Protein AF-A0A818FU53-F1 (afdb_monomer)

Foldseek 3Di:
DPPVVLLVLLLVLLVVLLVQLCLLADCVPPVVSVVVLLVVLVLLQVPQPCCVPPVDTDDSNVVSNVSSVLSNVLSCCSNPPDDDSVLVSLVVLLVVLVRVLVSCVVVVHDVVVNVVSVVSNVSSCVSCNVLLVLLLVQLVVLLVVLCLLADCVPPVVSVVVQLVVLVLLQVPQPCCVPPVDGDDSNVVSNVSSVLSNVLSCCSNPPDDDSNLVSLVVLLVSLVSVLVSCVSSVHDVVVNVVSVVSNVSSVVSNVVVVVVVVVVVVVVVVVVVVVVVVVVVVVVVVVVVVVVVVVVVVVVVVPD

Nearest PDB structures (foldseek):
  9h9e-assembly1_C  TM=9.020E-01  e=1.609E-06  Homo sapiens
  7uni-assembly2_D  TM=1.851E-01  e=2.028E+00  synthetic construct
  6grj-assembly1_C  TM=2.124E-01  e=4.989E+00  Aeromonas hydrophila
  7p3r-assembly1_C  TM=1.479E-01  e=3.641E+00  Vibrio cholerae O1 biovar El Tor str. N16961
  6grj-assembly1_E  TM=1.607E-01  e=4.167E+00  Aeromonas hydrophila

Solvent-accessible surface area (backbone atoms only — not comparable to full-atom values): 15927 Å² total; per-residue (Å²): 129,56,75,64,58,51,49,52,50,40,43,55,54,14,51,50,29,32,54,55,10,43,45,46,62,42,54,87,87,45,53,67,62,24,50,52,52,50,54,48,34,56,58,43,45,77,52,44,88,57,29,89,80,69,74,56,72,71,56,38,70,58,48,39,34,51,52,11,51,51,31,29,54,26,13,50,34,40,59,76,38,81,65,70,61,21,52,50,26,49,50,54,52,43,54,52,37,52,50,49,44,49,30,41,57,74,66,67,57,60,67,83,77,41,45,65,44,52,52,50,44,52,53,54,43,72,72,62,40,54,65,51,51,52,38,44,53,48,13,52,49,30,31,53,57,13,42,40,47,62,42,52,86,88,43,51,68,61,23,49,54,50,51,56,48,34,56,57,41,48,78,53,46,87,56,31,87,79,68,75,56,72,70,56,39,70,58,50,40,34,52,53,12,52,52,32,28,53,28,12,51,36,39,56,72,44,77,67,70,62,26,50,50,28,47,51,53,52,37,53,52,31,51,50,49,42,49,33,42,56,74,66,68,57,58,66,82,79,40,43,68,42,50,54,51,35,52,53,48,48,53,53,50,52,54,52,51,53,58,48,51,61,51,50,55,53,57,49,53,56,48,54,51,54,55,48,55,56,48,53,56,51,50,53,56,52,53,54,57,55,51,54,56,51,54,60,55,55,63,72,71,77,119

Sequence (303 aa):
MSSLALTVLTLTVGMFFILTGQFKVTSKFFPDIYEDMRHEFGRINKVFPFYKITGWRPYAKNYRMTVGIIEVICGVILILIPGRLKQLANIVLLVLMLGAVYTHYALHDKLDRMAPEIIICLLLIMSSLALTVLTLTFGMFFILTGQFKVTSKFFPDIHEDMRHEFGRINKVFPFYKITGWRPYAKNYRMTVGIIEVICGVILILIPGRLKQLANIVLLVLMLGAVYTHYALHDKLDRMAPEIIICLLLVTRLIIYQQGKSSRNEKSTKLKDEVTNEEKDNQQESVDEESEDEKNSSNEKKND

Secondary structure (DSSP, 8-state):
--HHHHHHHHHHHHHHHHHHHHHHH-SSS-HHHHHHHHHHHHHHGGG-TTHHHH-----HHHHHHHHHHHHHHHHHHHHH--SHHHHHHHHHHHHHHHHHHHHHHHTT--HHHHHHHHHHHHHHIIIIIHHHHHHHHHHHHHHHHHHHHH-SSS-HHHHHHHHHHHHHHGGG-TTHHHH-----HHHHHHHHHHHHHHHHHHHHH--SHHHHHHHHHHHHHHHHHHHHHHHTT--HHHHHHHHHHHHHHHHHHHHHHHHHHHHHHHHHHHHHHHHHHHHHHHHHHHHHHHHHHHHHHHHTT--

Radius of gyration: 29.68 Å; Cα contacts (8 Å, |Δi|>4): 264; chains: 1; bounding box: 74×50×100 Å

Mean predicted aligned error: 14.67 Å

pLDDT: mean 80.27, std 10.55, range [48.62, 95.12]

Structure (mmCIF, N/CA/C/O backbone):
data_AF-A0A818FU53-F1
#
_entry.id   AF-A0A818FU53-F1
#
loop_
_atom_site.group_PDB
_atom_site.id
_atom_site.type_symbol
_atom_site.label_atom_id
_atom_site.label_alt_id
_atom_site.label_comp_id
_atom_site.label_asym_id
_atom_site.label_entity_id
_atom_site.label_seq_id
_atom_site.pdbx_PDB_ins_code
_atom_site.Cartn_x
_atom_site.Cartn_y
_atom_site.Cartn_z
_atom_site.occupancy
_atom_site.B_iso_or_equiv
_atom_site.auth_seq_id
_atom_site.auth_comp_id
_atom_site.auth_asym_id
_atom_site.auth_atom_id
_atom_site.pdbx_PDB_model_num
ATOM 1 N N . MET A 1 1 ? 10.132 8.996 15.947 1.00 49.66 1 MET A N 1
ATOM 2 C CA . MET A 1 1 ? 9.163 8.825 17.053 1.00 49.66 1 MET A CA 1
ATOM 3 C C . MET A 1 1 ? 9.588 7.627 17.882 1.00 49.66 1 MET A C 1
ATOM 5 O O . MET A 1 1 ? 9.857 6.582 17.299 1.00 49.66 1 MET A O 1
ATOM 9 N N . SER A 1 2 ? 9.706 7.773 19.203 1.00 48.62 2 SER A N 1
ATOM 10 C CA . SER A 1 2 ? 9.983 6.639 20.092 1.00 48.62 2 SER A CA 1
ATOM 11 C C . SER A 1 2 ? 8.858 5.601 19.974 1.00 48.62 2 SER A C 1
ATOM 13 O O . SER A 1 2 ? 7.710 5.947 19.686 1.00 48.62 2 SER A O 1
ATOM 15 N N . SER A 1 3 ? 9.160 4.314 20.181 1.00 63.22 3 SER A N 1
ATOM 16 C CA . SER A 1 3 ? 8.128 3.261 20.151 1.00 63.22 3 SER A CA 1
ATOM 17 C C . SER A 1 3 ? 7.011 3.519 21.163 1.00 63.22 3 SER A C 1
ATOM 19 O O . SER A 1 3 ? 5.875 3.139 20.920 1.00 63.22 3 SER A O 1
ATOM 21 N N . LEU A 1 4 ? 7.329 4.219 22.254 1.00 69.06 4 LEU A N 1
ATOM 22 C CA . LEU A 1 4 ? 6.376 4.625 23.277 1.00 69.06 4 LEU A CA 1
ATOM 23 C C . LEU A 1 4 ? 5.381 5.668 22.746 1.00 69.06 4 LEU A C 1
ATOM 25 O O . LEU A 1 4 ? 4.181 5.484 22.911 1.00 69.06 4 LEU A O 1
ATOM 29 N N . ALA A 1 5 ? 5.843 6.689 22.016 1.00 64.06 5 ALA A N 1
ATOM 30 C CA . ALA A 1 5 ? 4.962 7.703 21.429 1.00 64.06 5 ALA A CA 1
ATOM 31 C C . ALA A 1 5 ? 3.959 7.108 20.422 1.00 64.06 5 ALA A C 1
ATOM 33 O O . ALA A 1 5 ? 2.790 7.479 20.421 1.00 64.06 5 ALA A O 1
ATOM 34 N N . LEU A 1 6 ? 4.385 6.141 19.600 1.00 67.19 6 LEU A N 1
ATOM 35 C CA . LEU A 1 6 ? 3.497 5.441 18.659 1.00 67.19 6 LEU A CA 1
ATOM 36 C C . LEU A 1 6 ? 2.477 4.538 19.368 1.00 67.19 6 LEU A C 1
ATOM 38 O O . LEU A 1 6 ? 1.336 4.422 18.914 1.00 67.19 6 LEU A O 1
ATOM 42 N N . THR A 1 7 ? 2.870 3.899 20.472 1.00 73.25 7 THR A N 1
ATOM 43 C CA . THR A 1 7 ? 1.965 3.084 21.293 1.00 73.25 7 THR A CA 1
ATOM 44 C C . THR A 1 7 ? 0.931 3.955 21.994 1.00 73.25 7 THR A C 1
ATOM 46 O O . THR A 1 7 ? -0.256 3.666 21.881 1.00 73.25 7 THR A O 1
ATOM 49 N N . VAL A 1 8 ? 1.354 5.051 22.633 1.00 76.62 8 VAL A N 1
ATOM 50 C CA . VAL A 1 8 ? 0.448 6.027 23.259 1.00 76.62 8 VAL A CA 1
ATOM 51 C C . VAL A 1 8 ? -0.511 6.597 22.219 1.00 76.62 8 VAL A C 1
ATOM 53 O O . VAL A 1 8 ? -1.715 6.577 22.433 1.00 76.62 8 VAL A O 1
ATOM 56 N N . LEU A 1 9 ? -0.009 6.993 21.046 1.00 74.94 9 LEU A N 1
ATOM 57 C CA . LEU A 1 9 ? -0.853 7.482 19.957 1.00 74.94 9 LEU A CA 1
ATOM 58 C C . LEU A 1 9 ? -1.885 6.436 19.510 1.00 74.94 9 LEU A C 1
ATOM 60 O O . LEU A 1 9 ? -3.057 6.762 19.349 1.00 74.94 9 LEU A O 1
ATOM 64 N N . THR A 1 10 ? -1.467 5.178 19.333 1.00 80.12 10 THR A N 1
ATOM 65 C CA . THR A 1 10 ? -2.382 4.082 18.973 1.00 80.12 10 THR A CA 1
ATOM 66 C C . THR A 1 10 ? -3.470 3.910 20.034 1.00 80.12 10 THR A C 1
ATOM 68 O O . THR A 1 10 ? -4.637 3.765 19.683 1.00 80.12 10 THR A O 1
ATOM 71 N N . LEU A 1 11 ? -3.090 3.907 21.314 1.00 83.25 11 LEU A N 1
ATOM 72 C CA . LEU A 1 11 ? -4.015 3.732 22.430 1.00 83.25 11 LEU A CA 1
ATOM 73 C C . LEU A 1 11 ? -5.042 4.861 22.470 1.00 83.25 11 LEU A C 1
ATOM 75 O O . LEU A 1 11 ? -6.239 4.589 22.505 1.00 83.25 11 LEU A O 1
ATOM 79 N N . THR A 1 12 ? -4.590 6.112 22.384 1.00 83.31 12 THR A N 1
ATOM 80 C CA . THR A 1 12 ? -5.468 7.286 22.391 1.00 83.31 12 THR A CA 1
ATOM 81 C C . THR A 1 12 ? -6.450 7.257 21.222 1.00 83.31 12 THR A C 1
ATOM 83 O O . THR A 1 12 ? -7.651 7.437 21.416 1.00 83.31 12 THR A O 1
ATOM 86 N N . VAL A 1 13 ? -5.964 6.967 20.012 1.00 84.44 13 VAL A N 1
ATOM 87 C CA . VAL A 1 13 ? -6.802 6.885 18.806 1.00 84.44 13 VAL A CA 1
ATOM 88 C C . VAL A 1 13 ? -7.786 5.714 18.888 1.00 84.44 13 VAL A C 1
ATOM 90 O O . VAL A 1 13 ? -8.964 5.877 18.580 1.00 84.44 13 VAL A O 1
ATOM 93 N N . GLY A 1 14 ? -7.343 4.539 19.341 1.00 85.62 14 GLY A N 1
ATOM 94 C CA . GLY A 1 14 ? -8.209 3.371 19.503 1.00 85.62 14 GLY A CA 1
ATOM 95 C C . GLY A 1 14 ? -9.322 3.611 20.522 1.00 85.62 14 GLY A C 1
ATOM 96 O O . GLY A 1 14 ? -10.481 3.309 20.244 1.00 85.62 14 GLY A O 1
ATOM 97 N N . MET A 1 15 ? -8.994 4.226 21.664 1.00 88.56 15 MET A N 1
ATOM 98 C CA . MET A 1 15 ? -9.974 4.568 22.699 1.00 88.56 15 MET A CA 1
ATOM 99 C C . MET A 1 15 ? -10.986 5.596 22.195 1.00 88.56 15 MET A C 1
ATOM 101 O O . MET A 1 15 ? -12.182 5.445 22.436 1.00 88.56 15 MET A O 1
ATOM 105 N N . PHE A 1 16 ? -10.535 6.594 21.433 1.00 89.31 16 PHE A N 1
ATOM 106 C CA . PHE A 1 16 ? -11.419 7.571 20.801 1.00 89.31 16 PHE A CA 1
ATOM 107 C C . PHE A 1 16 ? -12.462 6.907 19.882 1.00 89.31 16 PHE A C 1
ATOM 109 O O . PHE A 1 16 ? -13.647 7.238 19.950 1.00 89.31 16 PHE A O 1
ATOM 116 N N . PHE A 1 17 ? -12.058 5.931 19.061 1.00 91.44 17 PHE A N 1
ATOM 117 C CA . PHE A 1 17 ? -12.981 5.209 18.174 1.00 91.44 17 PHE A CA 1
ATOM 118 C C . PHE A 1 17 ? -13.948 4.287 18.910 1.00 91.44 17 PHE A C 1
ATOM 120 O O . PHE A 1 17 ? -15.108 4.174 18.519 1.00 91.44 17 PHE A O 1
ATOM 127 N N . ILE A 1 18 ? -13.507 3.670 20.007 1.00 91.44 18 ILE A N 1
ATOM 128 C CA . ILE A 1 18 ? -14.405 2.897 20.868 1.00 91.44 18 ILE A CA 1
ATOM 129 C C . ILE A 1 18 ? -15.484 3.818 21.445 1.00 91.44 18 ILE A C 1
ATOM 131 O O . ILE A 1 18 ? -16.666 3.494 21.357 1.00 91.44 18 ILE A O 1
ATOM 135 N N . LEU A 1 19 ? -15.104 4.982 21.979 1.00 89.12 19 LEU A N 1
ATOM 136 C CA . LEU A 1 19 ? -16.047 5.930 22.580 1.00 89.12 19 LEU A CA 1
ATOM 137 C C . LEU A 1 19 ? -17.032 6.503 21.553 1.00 89.12 19 LEU A C 1
ATOM 139 O O . LEU A 1 19 ? -18.245 6.418 21.746 1.00 89.12 19 LEU A O 1
ATOM 143 N N . THR A 1 20 ? -16.535 7.029 20.433 1.00 87.31 20 THR A N 1
ATOM 144 C CA . THR A 1 20 ? -17.395 7.612 19.387 1.00 87.31 20 THR A CA 1
ATOM 145 C C . THR A 1 20 ? -18.292 6.569 18.722 1.00 87.31 20 THR A C 1
ATOM 147 O O . THR A 1 20 ? -19.472 6.835 18.476 1.00 87.31 20 THR A O 1
ATOM 150 N N . GLY A 1 21 ? -17.791 5.347 18.524 1.00 87.88 21 GLY A N 1
ATOM 151 C CA . GLY A 1 21 ? -18.590 4.237 18.023 1.00 87.88 21 GLY A CA 1
ATOM 152 C C . GLY A 1 21 ? -19.713 3.834 18.987 1.00 87.88 21 GLY A C 1
ATOM 153 O O . GLY A 1 21 ? -20.845 3.610 18.551 1.00 87.88 21 GLY A O 1
ATOM 154 N N . GLN A 1 22 ? -19.461 3.833 20.303 1.00 87.69 22 GLN A N 1
ATOM 155 C CA . GLN A 1 22 ? -20.511 3.605 21.305 1.00 87.69 22 GLN A CA 1
ATOM 156 C C . GLN A 1 22 ? -21.604 4.679 21.248 1.00 87.69 22 GLN A C 1
ATOM 158 O O . GLN A 1 22 ? -22.787 4.330 21.286 1.00 87.69 22 GLN A O 1
ATOM 163 N N . PHE A 1 23 ? -21.240 5.956 21.067 1.00 87.69 23 PHE A N 1
ATOM 164 C CA . PHE A 1 23 ? -22.211 7.053 20.930 1.00 87.69 23 PHE A CA 1
ATOM 165 C C . PHE A 1 23 ? -23.112 6.903 19.696 1.00 87.69 23 PHE A C 1
ATOM 167 O O . PHE A 1 23 ? -24.262 7.338 19.706 1.00 87.69 23 PHE A O 1
ATOM 174 N N . LYS A 1 24 ? -22.640 6.238 18.635 1.00 86.19 24 LYS A N 1
ATOM 175 C CA . LYS A 1 24 ? -23.436 5.974 17.423 1.00 86.19 24 LYS A CA 1
ATOM 176 C C . LYS A 1 24 ? -24.401 4.795 17.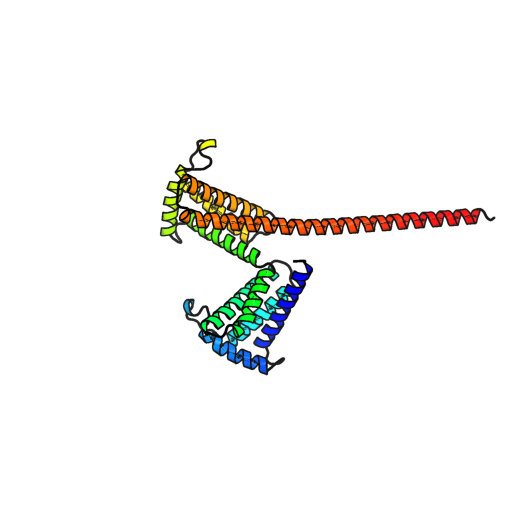574 1.00 86.19 24 LYS A C 1
ATOM 178 O O . LYS A 1 24 ? -25.449 4.772 16.918 1.00 86.19 24 LYS A O 1
ATOM 183 N N . VAL A 1 25 ? -24.070 3.820 18.421 1.00 88.38 25 VAL A N 1
ATOM 184 C CA . VAL A 1 25 ? -24.849 2.581 18.595 1.00 88.38 25 VAL A CA 1
ATOM 185 C C . VAL A 1 25 ? -25.870 2.705 19.728 1.00 88.38 25 VAL A C 1
ATOM 187 O O . VAL A 1 25 ? -27.028 2.320 19.550 1.00 88.38 25 VAL A O 1
ATOM 190 N N . THR A 1 26 ? -25.479 3.285 20.863 1.00 83.88 26 THR A N 1
ATOM 191 C CA . THR A 1 26 ? -26.221 3.180 22.126 1.00 83.88 26 THR A CA 1
ATOM 192 C C . THR A 1 26 ? -26.579 4.552 22.697 1.00 83.88 26 THR A C 1
ATOM 194 O O . THR A 1 26 ? -25.711 5.392 22.893 1.00 83.88 26 THR A O 1
ATOM 197 N N . SER A 1 27 ? -27.852 4.757 23.055 1.00 82.00 27 SER A N 1
ATOM 198 C CA . SER A 1 27 ? -28.334 5.982 23.722 1.00 82.00 27 SER A CA 1
ATOM 199 C C . SER A 1 27 ? -28.177 5.971 25.247 1.00 82.00 27 SER A C 1
ATOM 201 O O . SER A 1 27 ? -28.442 6.976 25.894 1.00 82.00 27 SER A O 1
ATOM 203 N N . LYS A 1 28 ? -27.778 4.834 25.839 1.00 77.62 28 LYS A N 1
ATOM 204 C CA . LYS A 1 28 ? -27.744 4.633 27.300 1.00 77.62 28 LYS A CA 1
ATOM 205 C C . LYS A 1 28 ? -26.696 5.472 28.029 1.00 77.62 28 LYS A C 1
ATOM 207 O O . LYS A 1 28 ? -26.900 5.770 29.196 1.00 77.62 28 LYS A O 1
ATOM 212 N N . PHE A 1 29 ? -25.578 5.792 27.379 1.00 72.19 29 PHE A N 1
ATOM 213 C CA . PHE A 1 29 ? -24.476 6.501 28.033 1.00 72.19 29 PHE A CA 1
ATOM 214 C C . PHE A 1 29 ? -24.663 8.021 27.982 1.00 72.19 29 PHE A C 1
ATOM 216 O O . PHE A 1 29 ? -24.492 8.677 29.000 1.00 72.19 29 PHE A O 1
ATOM 223 N N . PHE A 1 30 ? -25.053 8.563 26.820 1.00 76.56 30 PHE A N 1
ATOM 224 C CA . PHE A 1 30 ? -25.261 10.001 26.610 1.00 76.56 30 PHE A CA 1
ATOM 225 C C . PHE A 1 30 ? -26.411 10.229 25.613 1.00 76.56 30 PHE A C 1
ATOM 227 O O . PHE A 1 30 ? -26.183 10.184 24.399 1.00 76.56 30 PHE A O 1
ATOM 234 N N . PRO A 1 31 ? -27.654 10.417 26.091 1.00 82.00 31 PRO A N 1
ATOM 235 C CA . PRO A 1 31 ? -28.823 10.534 25.221 1.00 82.00 31 PRO A CA 1
ATOM 236 C C . PRO A 1 31 ? -28.773 11.784 24.333 1.00 82.00 31 PRO A C 1
ATOM 238 O O . PRO A 1 31 ? -29.114 11.684 23.156 1.00 82.00 31 PRO A O 1
ATOM 241 N N . ASP A 1 32 ? -28.262 12.904 24.850 1.00 84.44 32 ASP A N 1
ATOM 242 C CA . ASP A 1 32 ? -28.157 14.167 24.106 1.00 84.44 32 ASP A CA 1
ATOM 243 C C . ASP A 1 32 ? -27.205 14.032 22.905 1.00 84.44 32 ASP A C 1
ATOM 245 O O . ASP A 1 32 ? -27.574 14.296 21.763 1.00 84.44 32 ASP A O 1
ATOM 249 N N . ILE A 1 33 ? -26.012 13.469 23.134 1.00 81.75 33 ILE A N 1
ATOM 250 C CA . ILE A 1 33 ? -25.018 13.209 22.076 1.00 81.75 33 ILE A CA 1
ATOM 251 C C . ILE A 1 33 ? -25.572 12.223 21.035 1.00 81.75 33 ILE A C 1
ATOM 253 O O . ILE A 1 33 ? -25.307 12.331 19.837 1.00 81.75 33 ILE A O 1
ATOM 257 N N . TYR A 1 34 ? -26.359 11.240 21.474 1.00 85.00 34 TYR A N 1
ATOM 258 C CA . TYR A 1 34 ? -26.979 10.271 20.577 1.00 85.00 34 TYR A CA 1
ATOM 259 C C . TYR A 1 34 ? -28.040 10.906 19.665 1.00 85.00 34 TYR A C 1
ATOM 261 O O . TYR A 1 34 ? -28.168 10.491 18.504 1.00 85.00 34 TYR A O 1
ATOM 269 N N . GLU A 1 35 ? -28.809 11.871 20.176 1.00 86.00 35 GLU A N 1
ATOM 270 C CA . GLU A 1 35 ? -29.779 12.647 19.398 1.00 86.00 35 GLU A CA 1
ATOM 271 C C . GLU A 1 35 ? -29.080 13.524 18.356 1.00 86.00 35 GLU A C 1
ATOM 273 O O . GLU A 1 35 ? -29.444 13.461 17.176 1.00 86.00 35 GLU A O 1
ATOM 278 N N . ASP A 1 36 ? -28.018 14.230 18.750 1.00 84.69 36 ASP A N 1
ATOM 279 C CA . ASP A 1 36 ? -27.201 15.040 17.840 1.00 84.69 36 ASP A CA 1
ATOM 280 C C . ASP A 1 36 ? -26.636 14.187 16.694 1.00 84.69 36 ASP A C 1
ATOM 282 O O . ASP A 1 36 ? -26.819 14.498 15.512 1.00 84.69 36 ASP A O 1
ATOM 286 N N . MET A 1 37 ? -26.067 13.023 17.023 1.00 83.75 37 MET A N 1
ATOM 287 C CA . MET A 1 37 ? -25.564 12.057 16.038 1.00 83.75 37 MET A CA 1
ATOM 288 C C . MET A 1 37 ? -26.676 11.525 15.122 1.00 83.75 37 MET A C 1
ATOM 290 O O . MET A 1 37 ? -26.449 11.244 13.944 1.00 83.75 37 MET A O 1
ATOM 294 N N . ARG A 1 38 ? -27.905 11.357 15.629 1.00 85.88 38 ARG A N 1
ATOM 295 C CA . ARG A 1 38 ? -29.052 10.928 14.809 1.00 85.88 38 ARG A CA 1
ATOM 296 C C . ARG A 1 38 ? -29.402 12.003 13.777 1.00 85.88 38 ARG A C 1
ATOM 298 O O . ARG A 1 38 ? -29.611 11.668 12.607 1.00 85.88 38 ARG A O 1
ATOM 305 N N . HIS A 1 39 ? -29.441 13.266 14.195 1.00 86.50 39 HIS A N 1
ATOM 306 C CA . HIS A 1 39 ? -29.679 14.405 13.307 1.00 86.50 39 HIS A CA 1
ATOM 307 C C . HIS A 1 39 ? -28.583 14.539 12.250 1.00 86.50 39 HIS A C 1
ATOM 309 O O . HIS A 1 39 ? -28.871 14.697 11.059 1.00 86.50 39 HIS A O 1
ATOM 315 N N . GLU A 1 40 ? -27.330 14.410 12.669 1.00 84.88 40 GLU A N 1
ATOM 316 C CA . GLU A 1 40 ? -26.172 14.515 11.796 1.00 84.88 40 GLU A CA 1
ATOM 317 C C . GLU A 1 40 ? -26.167 13.434 10.710 1.00 84.88 40 GLU A C 1
ATOM 319 O O . GLU A 1 40 ? -26.093 13.754 9.521 1.00 84.88 40 GLU A O 1
ATOM 324 N N . PHE A 1 41 ? -26.371 12.165 11.075 1.00 86.62 41 PHE A N 1
ATOM 325 C CA . PHE A 1 41 ? -26.447 11.072 10.101 1.00 86.62 41 PHE A CA 1
ATOM 326 C C . PHE A 1 41 ? -27.665 11.178 9.172 1.00 86.62 41 PHE A C 1
ATOM 328 O O . PHE A 1 41 ? -27.599 10.741 8.019 1.00 86.62 41 PHE A O 1
ATOM 335 N N . GLY A 1 42 ? -28.759 11.803 9.622 1.00 85.56 42 GLY A N 1
ATOM 336 C CA . GLY A 1 42 ? -29.886 12.165 8.757 1.00 85.56 42 GLY A CA 1
ATOM 337 C C . GLY A 1 42 ? -29.496 13.168 7.663 1.00 85.56 42 GLY A C 1
ATOM 338 O O . GLY A 1 42 ? -29.962 13.070 6.525 1.00 85.56 42 GLY A O 1
ATOM 339 N N . ARG A 1 43 ? -28.594 14.100 7.987 1.00 86.69 43 ARG A N 1
ATOM 340 C CA . ARG A 1 43 ? -28.042 15.100 7.063 1.00 86.69 43 ARG A CA 1
ATOM 341 C C . ARG A 1 43 ? -27.017 14.472 6.110 1.00 86.69 43 ARG A C 1
ATOM 343 O O . ARG A 1 43 ? -27.149 14.621 4.897 1.00 86.69 43 ARG A O 1
ATOM 350 N N . ILE A 1 44 ? -26.067 13.705 6.651 1.00 84.62 44 ILE A N 1
ATOM 351 C CA . ILE A 1 44 ? -24.967 13.052 5.920 1.00 84.62 44 ILE A CA 1
ATOM 352 C C . ILE A 1 44 ? -25.482 12.057 4.873 1.00 84.62 44 ILE A C 1
ATOM 354 O O . ILE A 1 44 ? -24.949 11.985 3.766 1.00 84.62 44 ILE A O 1
ATOM 358 N N . ASN A 1 45 ? -26.556 11.320 5.172 1.00 84.50 45 ASN A N 1
ATOM 359 C CA . ASN A 1 45 ? -27.119 10.340 4.240 1.00 84.50 45 ASN A CA 1
ATOM 360 C C . ASN A 1 45 ? -27.518 10.946 2.875 1.00 84.50 45 ASN A C 1
ATOM 362 O O . ASN A 1 45 ? -27.539 10.262 1.852 1.00 84.50 45 ASN A O 1
ATOM 366 N N . LYS A 1 46 ? -27.811 12.252 2.823 1.00 83.94 46 LYS A N 1
ATOM 367 C CA . LYS A 1 46 ? -28.192 12.925 1.574 1.00 83.94 46 LYS A CA 1
ATOM 368 C C . LYS A 1 46 ? -27.057 12.986 0.547 1.00 83.94 46 LYS A C 1
ATOM 370 O O . LYS A 1 46 ? -27.351 13.048 -0.646 1.00 83.94 46 LYS A O 1
ATOM 375 N N . VAL A 1 47 ? -25.800 12.945 0.993 1.00 85.69 47 VAL A N 1
ATOM 376 C CA . VAL A 1 47 ? -24.596 13.088 0.151 1.00 85.69 47 VAL A CA 1
ATOM 377 C C . VAL A 1 47 ? -23.690 11.859 0.196 1.00 85.69 47 VAL A C 1
ATOM 379 O O . VAL A 1 47 ? -22.478 11.964 0.017 1.00 85.69 47 VAL A O 1
ATOM 382 N N . PHE A 1 48 ? -24.270 10.687 0.455 1.00 84.00 48 PHE A N 1
ATOM 383 C CA . PHE A 1 48 ? -23.520 9.445 0.601 1.00 84.00 48 PHE A CA 1
ATOM 384 C C . PHE A 1 48 ? -22.487 9.253 -0.538 1.00 84.00 48 PHE A C 1
ATOM 386 O O . PHE A 1 48 ? -22.867 9.325 -1.712 1.00 84.00 48 PHE A O 1
ATOM 393 N N . PRO A 1 49 ? -21.195 9.005 -0.231 1.00 78.44 49 PRO A N 1
ATOM 394 C CA . PRO A 1 49 ? -20.098 9.062 -1.205 1.00 78.44 49 PRO A CA 1
ATOM 395 C C . PRO A 1 49 ? -20.279 8.124 -2.398 1.00 78.44 49 PRO A C 1
ATOM 397 O O . PRO A 1 49 ? -19.931 8.475 -3.524 1.00 78.44 49 PRO A O 1
ATOM 400 N N . PHE A 1 50 ? -20.885 6.958 -2.181 1.00 78.88 50 PHE A N 1
ATOM 401 C CA . PHE A 1 50 ? -21.074 5.965 -3.237 1.00 78.88 50 PHE A CA 1
ATOM 402 C C . PHE A 1 50 ? -22.365 6.148 -4.037 1.00 78.88 50 PHE A C 1
ATOM 404 O O . PHE A 1 50 ? -22.557 5.438 -5.020 1.00 78.88 50 PHE A O 1
ATOM 411 N N . TYR A 1 51 ? -23.221 7.116 -3.689 1.00 79.81 51 TYR A N 1
ATOM 412 C CA . TYR A 1 51 ? -24.505 7.318 -4.365 1.00 79.81 51 TYR A CA 1
ATOM 413 C C . TYR A 1 51 ? -24.351 7.529 -5.876 1.00 79.81 51 TYR A C 1
ATOM 415 O O . TYR A 1 51 ? -25.121 6.974 -6.651 1.00 79.81 51 TYR A O 1
ATOM 423 N N . LYS A 1 52 ? -23.330 8.281 -6.314 1.00 77.62 52 LYS A N 1
ATOM 424 C CA . LYS A 1 52 ? -23.084 8.527 -7.748 1.00 77.62 52 LYS A CA 1
ATOM 425 C C . LYS A 1 52 ? -22.732 7.258 -8.532 1.00 77.62 52 LYS A C 1
ATOM 427 O O . LYS A 1 52 ? -22.963 7.221 -9.731 1.00 77.62 52 LYS A O 1
ATOM 432 N N . ILE A 1 53 ? -22.157 6.256 -7.868 1.00 80.81 53 ILE A N 1
ATOM 433 C CA . ILE A 1 53 ? -21.676 5.024 -8.505 1.00 80.81 53 ILE A CA 1
ATOM 434 C C . ILE A 1 53 ? -22.735 3.922 -8.407 1.00 80.81 53 ILE A C 1
ATOM 436 O O . ILE A 1 53 ? -22.949 3.192 -9.367 1.00 80.81 53 ILE A O 1
ATOM 440 N N . THR A 1 54 ? -23.404 3.791 -7.258 1.00 80.00 54 THR A N 1
ATOM 441 C CA . THR A 1 54 ? -24.320 2.672 -6.984 1.00 80.00 54 THR A CA 1
ATOM 442 C C . THR A 1 54 ? -25.798 3.041 -7.084 1.00 80.00 54 THR A C 1
ATOM 444 O O . THR A 1 54 ? -26.641 2.150 -7.077 1.00 80.00 54 THR A O 1
ATOM 447 N N . GLY A 1 55 ? -26.144 4.333 -7.110 1.00 81.62 55 GLY A N 1
ATOM 448 C CA . GLY A 1 55 ? -27.530 4.817 -7.047 1.00 81.62 55 GLY A CA 1
ATOM 449 C C . GLY A 1 55 ? -28.241 4.533 -5.716 1.00 81.62 55 GLY A C 1
ATOM 450 O O . GLY A 1 55 ? -29.398 4.905 -5.537 1.00 81.62 55 GLY A O 1
ATOM 451 N N . TRP A 1 56 ? -27.563 3.892 -4.762 1.00 83.44 56 TRP A N 1
ATOM 452 C CA . TRP A 1 56 ? -28.151 3.431 -3.511 1.00 83.44 56 TRP A CA 1
ATOM 453 C C . TRP A 1 56 ? -27.897 4.415 -2.367 1.00 83.44 56 TRP A C 1
ATOM 455 O O . TRP A 1 56 ? -26.801 4.967 -2.234 1.00 83.44 56 TRP A O 1
ATOM 465 N N . ARG A 1 57 ? -28.910 4.614 -1.513 1.00 81.31 57 ARG A N 1
ATOM 466 C CA . ARG A 1 57 ? -28.807 5.406 -0.280 1.00 81.31 57 ARG A CA 1
ATOM 467 C C . ARG A 1 57 ? -29.155 4.541 0.928 1.00 81.31 57 ARG A C 1
ATOM 469 O O . ARG A 1 57 ? -30.274 4.026 0.984 1.00 81.31 57 ARG A O 1
ATOM 476 N N . PRO A 1 58 ? -28.246 4.384 1.902 1.00 85.00 58 PRO A N 1
ATOM 477 C CA . PRO A 1 58 ? -28.564 3.654 3.118 1.00 85.00 58 PRO A CA 1
ATOM 478 C C . PRO A 1 58 ? -29.629 4.392 3.938 1.00 85.00 58 PRO A C 1
ATOM 480 O O . PRO A 1 58 ? -29.762 5.609 3.881 1.00 85.00 58 PRO A O 1
ATOM 483 N N . TYR A 1 59 ? -30.387 3.679 4.765 1.00 87.06 59 TYR A N 1
ATOM 484 C CA . TYR A 1 59 ? -31.227 4.344 5.761 1.00 87.06 59 TYR A CA 1
ATOM 485 C C . TYR A 1 59 ? -30.345 4.917 6.883 1.00 87.06 59 TYR A C 1
ATOM 487 O O . TYR A 1 59 ? -29.470 4.212 7.388 1.00 87.06 59 TYR A O 1
ATOM 495 N N . ALA A 1 60 ? -30.577 6.166 7.304 1.00 86.88 60 ALA A N 1
ATOM 496 C CA . ALA A 1 60 ? -29.687 6.891 8.225 1.00 86.88 60 ALA A CA 1
ATOM 497 C C . ALA A 1 60 ? -29.425 6.140 9.545 1.00 86.88 60 ALA A C 1
ATOM 499 O O . ALA A 1 60 ? -28.292 6.099 10.023 1.00 86.88 60 ALA A O 1
ATOM 500 N N . LYS A 1 61 ? -30.451 5.473 10.098 1.00 88.56 61 LYS A N 1
ATOM 501 C CA . LYS A 1 61 ? -30.313 4.638 11.305 1.00 88.56 61 LYS A CA 1
ATOM 502 C C . LYS A 1 61 ? -29.336 3.480 11.088 1.00 88.56 61 LYS A C 1
ATOM 504 O O . LYS A 1 61 ? -28.461 3.267 11.924 1.00 88.56 61 LYS A O 1
ATOM 509 N N . ASN A 1 62 ? -29.477 2.762 9.973 1.00 88.62 62 ASN A N 1
ATOM 510 C CA . ASN A 1 62 ? -28.638 1.607 9.653 1.00 88.62 62 ASN A CA 1
ATOM 511 C C . ASN A 1 62 ? -27.210 2.064 9.361 1.00 88.62 62 ASN A C 1
ATOM 513 O O . ASN A 1 62 ? -26.273 1.490 9.897 1.00 88.62 62 ASN A O 1
ATOM 517 N N . TYR A 1 63 ? -27.052 3.150 8.600 1.00 88.81 63 TYR A N 1
ATOM 518 C CA . TYR A 1 63 ? -25.743 3.722 8.300 1.00 88.81 63 TYR A CA 1
ATOM 519 C C . TYR A 1 63 ? -24.977 4.097 9.574 1.00 88.81 63 TYR A C 1
ATOM 521 O O . TYR A 1 63 ? -23.850 3.644 9.768 1.00 88.81 63 TYR A O 1
ATOM 529 N N . ARG A 1 64 ? -25.617 4.842 10.486 1.00 91.00 64 ARG A N 1
ATOM 530 C CA . ARG A 1 64 ? -25.022 5.232 11.771 1.00 91.00 64 ARG A CA 1
ATOM 531 C C . ARG A 1 64 ? -24.630 4.023 12.616 1.00 91.00 64 ARG A C 1
ATOM 533 O O . ARG A 1 64 ? -23.521 3.978 13.136 1.00 91.00 64 ARG A O 1
ATOM 540 N N . MET A 1 65 ? -25.529 3.045 12.739 1.00 89.56 65 MET A N 1
ATOM 541 C CA . MET A 1 65 ? -25.287 1.852 13.553 1.00 89.56 65 MET A CA 1
ATOM 542 C C . MET A 1 65 ? -24.153 0.996 12.979 1.00 89.56 65 MET A C 1
ATOM 544 O O . MET A 1 65 ? -23.292 0.552 13.730 1.00 89.56 65 MET A O 1
ATOM 548 N N . THR A 1 66 ? -24.104 0.813 11.657 1.00 89.88 66 THR A N 1
ATOM 549 C CA . THR A 1 66 ? -23.022 0.081 10.988 1.00 89.88 66 THR A CA 1
ATOM 550 C C . THR A 1 66 ? -21.676 0.778 11.170 1.00 89.88 66 THR A C 1
ATOM 552 O O . THR A 1 66 ? -20.719 0.119 11.564 1.00 89.88 66 THR A O 1
ATOM 555 N N . VAL A 1 67 ? -21.596 2.096 10.946 1.00 90.94 67 VAL A N 1
ATOM 556 C CA . VAL A 1 67 ? -20.359 2.864 11.178 1.00 90.94 67 VAL A CA 1
ATOM 557 C C . VAL A 1 67 ? -19.920 2.747 12.637 1.00 90.94 67 VAL A C 1
ATOM 559 O O . VAL A 1 67 ? -18.763 2.430 12.889 1.00 90.94 67 VAL A O 1
ATOM 562 N N . GLY A 1 68 ? -20.845 2.902 13.590 1.00 90.94 68 GLY A N 1
ATOM 563 C CA . GLY A 1 68 ? -20.535 2.793 15.016 1.00 90.94 68 GLY A CA 1
ATOM 564 C C . GLY A 1 68 ? -20.013 1.414 15.429 1.00 90.94 68 GLY A C 1
ATOM 565 O O . GLY A 1 68 ? -19.024 1.323 16.150 1.00 90.94 68 GLY A O 1
ATOM 566 N N . ILE A 1 69 ? -20.613 0.326 14.931 1.00 93.75 69 ILE A N 1
ATOM 567 C CA . ILE A 1 69 ? -20.125 -1.039 15.195 1.00 93.75 69 ILE A CA 1
ATOM 568 C C . ILE A 1 69 ? -18.716 -1.233 14.621 1.00 93.75 69 ILE A C 1
ATOM 570 O O . ILE A 1 69 ? -17.850 -1.788 15.299 1.00 93.75 69 ILE A O 1
ATOM 574 N N . ILE A 1 70 ? -18.469 -0.761 13.394 1.00 93.50 70 ILE A N 1
ATOM 575 C CA . ILE A 1 70 ? -17.149 -0.866 12.761 1.00 93.50 70 ILE A CA 1
ATOM 576 C C . ILE A 1 70 ? -16.104 -0.076 13.557 1.00 93.50 70 ILE A C 1
ATOM 578 O O . ILE A 1 70 ? -15.009 -0.594 13.774 1.00 93.50 70 ILE A O 1
ATOM 582 N N . GLU A 1 71 ? -16.433 1.131 14.023 1.00 92.31 71 GLU A N 1
ATOM 583 C CA . GLU A 1 71 ? -15.540 1.960 14.841 1.00 92.31 71 GLU A CA 1
ATOM 584 C C . GLU A 1 71 ? -15.167 1.278 16.159 1.00 92.31 71 GLU A C 1
ATOM 586 O O . GLU A 1 71 ? -13.985 1.215 16.494 1.00 92.31 71 GLU A O 1
ATOM 591 N N . VAL A 1 72 ? -16.138 0.676 16.857 1.00 93.50 72 VAL A N 1
ATOM 592 C CA . VAL A 1 72 ? -15.876 -0.073 18.097 1.00 93.50 72 VAL A CA 1
ATOM 593 C C . VAL A 1 72 ? -14.983 -1.284 17.831 1.00 93.50 72 VAL A C 1
ATOM 595 O O . VAL A 1 72 ? -13.969 -1.457 18.506 1.00 93.50 72 VAL A O 1
ATOM 598 N N . ILE A 1 73 ? -15.324 -2.114 16.839 1.00 94.38 73 ILE A N 1
ATOM 599 C CA . ILE A 1 73 ? -14.555 -3.326 16.519 1.00 94.38 73 ILE A CA 1
ATOM 600 C C . ILE A 1 73 ? -13.126 -2.953 16.111 1.00 94.38 73 ILE A C 1
ATOM 602 O O . ILE A 1 73 ? -12.164 -3.519 16.631 1.00 94.38 73 ILE A O 1
ATOM 606 N N . CYS A 1 74 ? -12.967 -1.982 15.210 1.00 88.88 74 CYS A N 1
ATOM 607 C CA . CYS A 1 74 ? -11.651 -1.565 14.739 1.00 88.88 74 CYS A CA 1
ATOM 608 C C . CYS A 1 74 ? -10.845 -0.877 15.843 1.00 88.88 74 CYS A C 1
ATOM 610 O O . CYS A 1 74 ? -9.648 -1.126 15.933 1.00 88.88 74 CYS A O 1
ATOM 612 N N . GLY A 1 75 ? -11.476 -0.076 16.706 1.00 89.19 75 GLY A N 1
ATOM 613 C CA . GLY A 1 75 ? -10.825 0.538 17.863 1.00 89.19 75 GLY A CA 1
ATOM 614 C C . GLY A 1 75 ? -10.273 -0.502 18.843 1.00 89.19 75 GLY A C 1
ATOM 615 O O . GLY A 1 75 ? -9.115 -0.405 19.248 1.00 89.19 75 GLY A O 1
ATOM 616 N N . VAL A 1 76 ? -11.038 -1.559 19.142 1.00 92.12 76 VAL A N 1
ATOM 617 C CA . VAL A 1 76 ? -10.579 -2.679 19.988 1.00 92.12 76 VAL A CA 1
ATOM 618 C C . VAL A 1 76 ? -9.423 -3.436 19.327 1.00 92.12 76 VAL A C 1
ATOM 620 O O . VAL A 1 76 ? -8.402 -3.685 19.971 1.00 92.12 76 VAL A O 1
ATOM 623 N N . ILE A 1 77 ? -9.540 -3.759 18.033 1.00 87.88 77 ILE A N 1
ATOM 624 C CA . ILE A 1 77 ? -8.467 -4.424 17.273 1.00 87.88 77 ILE A CA 1
ATOM 625 C C . ILE A 1 77 ? -7.195 -3.565 17.262 1.00 87.88 77 ILE A C 1
ATOM 627 O O . ILE A 1 77 ? -6.095 -4.102 17.393 1.00 87.88 77 ILE A O 1
ATOM 631 N N . LEU A 1 78 ? -7.332 -2.242 17.130 1.00 84.69 78 LEU A N 1
ATOM 632 C CA . LEU A 1 78 ? -6.212 -1.305 17.070 1.00 84.69 78 LEU A CA 1
ATOM 633 C C . LEU A 1 78 ? -5.389 -1.298 18.370 1.00 84.69 78 LEU A C 1
ATOM 635 O O . LEU A 1 78 ? -4.164 -1.157 18.312 1.00 84.69 78 LEU A O 1
ATOM 639 N N . ILE A 1 79 ? -6.059 -1.469 19.514 1.00 85.81 79 ILE A N 1
ATOM 640 C CA . ILE A 1 79 ? -5.450 -1.510 20.849 1.00 85.81 79 ILE A CA 1
ATOM 641 C C . ILE A 1 79 ? -4.850 -2.886 21.150 1.00 85.81 79 ILE A C 1
ATOM 643 O O . ILE A 1 79 ? -3.691 -2.972 21.552 1.00 85.81 79 ILE A O 1
ATOM 647 N N . LEU A 1 80 ? -5.637 -3.952 20.981 1.00 85.00 80 LEU A N 1
ATOM 648 C CA . LEU A 1 80 ? -5.313 -5.265 21.549 1.00 85.00 80 LEU A CA 1
ATOM 649 C C . LEU A 1 80 ? -4.480 -6.148 20.624 1.00 85.00 80 LEU A C 1
ATOM 651 O O . LEU A 1 80 ? -3.723 -6.991 21.099 1.00 85.00 80 LEU A O 1
ATOM 655 N N . ILE A 1 81 ? -4.626 -5.994 19.307 1.00 81.38 81 ILE A N 1
ATOM 656 C CA . ILE A 1 81 ? -4.074 -6.957 18.357 1.00 81.38 81 ILE A CA 1
ATOM 657 C C . ILE A 1 81 ? -2.869 -6.342 17.648 1.00 81.38 81 ILE A C 1
ATOM 659 O O . ILE A 1 81 ? -3.032 -5.397 16.881 1.00 81.38 81 ILE A O 1
ATOM 663 N N . PRO A 1 82 ? -1.646 -6.868 17.830 1.00 75.00 82 PRO A N 1
ATOM 664 C CA . PRO A 1 82 ? -0.504 -6.464 17.023 1.00 75.00 82 PRO A CA 1
ATOM 665 C C . PRO A 1 82 ? -0.544 -7.100 15.620 1.00 75.00 82 PRO A C 1
ATOM 667 O O . PRO A 1 82 ? -1.176 -8.124 15.372 1.00 75.00 82 PRO A O 1
ATOM 670 N N . GLY A 1 83 ? 0.189 -6.512 14.671 1.00 68.44 83 GLY A N 1
ATOM 671 C CA . GLY A 1 83 ? 0.395 -7.103 13.342 1.00 68.44 83 GLY A CA 1
ATOM 672 C C . GLY A 1 83 ? -0.616 -6.660 12.277 1.00 68.44 83 GLY A C 1
ATOM 673 O O . GLY A 1 83 ? -1.015 -5.499 12.226 1.00 68.44 83 GLY A O 1
ATOM 674 N N . ARG A 1 84 ? -0.971 -7.565 11.354 1.00 66.00 84 ARG A N 1
ATOM 675 C CA . ARG A 1 84 ? -1.744 -7.236 10.135 1.00 66.00 84 ARG A CA 1
ATOM 676 C C . ARG A 1 84 ? -3.185 -6.805 10.428 1.00 66.00 84 ARG A C 1
ATOM 678 O O . ARG A 1 84 ? -3.697 -5.938 9.731 1.00 66.00 84 ARG A O 1
ATOM 685 N N . LEU A 1 85 ? -3.817 -7.365 11.460 1.00 74.12 85 LEU A N 1
ATOM 686 C CA . LEU A 1 85 ? -5.184 -6.997 11.851 1.00 74.12 85 LEU A CA 1
ATOM 687 C C . LEU A 1 85 ? -5.255 -5.557 12.372 1.00 74.12 85 LEU A C 1
ATOM 689 O O . LEU A 1 85 ? -6.154 -4.822 11.972 1.00 74.12 85 LEU A O 1
ATOM 693 N N . LYS A 1 86 ? -4.245 -5.114 13.137 1.00 79.19 86 LYS A N 1
ATOM 694 C CA . LYS A 1 86 ? -4.066 -3.703 13.515 1.00 79.19 86 LYS A CA 1
ATOM 695 C C . LYS A 1 86 ? -4.063 -2.786 12.299 1.00 79.19 86 LYS A C 1
ATOM 697 O O . LYS A 1 86 ? -4.707 -1.744 12.287 1.00 79.19 86 LYS A O 1
ATOM 702 N N . GLN A 1 87 ? -3.311 -3.181 11.271 1.00 72.88 87 GLN A N 1
ATOM 703 C CA . GLN A 1 87 ? -3.169 -2.407 10.040 1.00 72.88 87 GLN A CA 1
ATOM 704 C C . GLN A 1 87 ? -4.482 -2.359 9.260 1.00 72.88 87 GLN A C 1
ATOM 706 O O . GLN A 1 87 ? -4.845 -1.297 8.768 1.00 72.88 87 GLN A O 1
ATOM 711 N N . LEU A 1 88 ? -5.204 -3.478 9.179 1.00 77.06 88 LEU A N 1
ATOM 712 C CA . LEU A 1 88 ? -6.506 -3.532 8.521 1.00 77.06 88 LEU A CA 1
ATOM 713 C C . LEU A 1 88 ? -7.538 -2.656 9.241 1.00 77.06 88 LEU A C 1
ATOM 715 O O . LEU A 1 88 ? -8.192 -1.850 8.589 1.00 77.06 88 LEU A O 1
ATOM 719 N N . ALA A 1 89 ? -7.632 -2.756 10.569 1.00 83.56 89 ALA A N 1
ATOM 720 C CA . ALA A 1 89 ? -8.503 -1.903 11.375 1.00 83.56 89 ALA A CA 1
ATOM 721 C C . ALA A 1 89 ? -8.183 -0.415 11.166 1.00 83.56 89 ALA A C 1
ATOM 723 O O . ALA A 1 89 ? -9.083 0.389 10.953 1.00 83.56 89 ALA A O 1
ATOM 724 N N . ASN A 1 90 ? -6.897 -0.062 11.128 1.00 81.44 90 ASN A N 1
ATOM 725 C CA . ASN A 1 90 ? -6.445 1.300 10.852 1.00 81.44 90 ASN A CA 1
ATOM 726 C C . ASN A 1 90 ? -6.846 1.785 9.440 1.00 81.44 90 ASN A C 1
ATOM 728 O O . ASN A 1 90 ? -7.310 2.911 9.286 1.00 81.44 90 ASN A O 1
ATOM 732 N N . ILE A 1 91 ? -6.726 0.932 8.411 1.00 80.94 91 ILE A N 1
ATOM 733 C CA . ILE A 1 91 ? -7.180 1.243 7.040 1.00 80.94 91 ILE A CA 1
ATOM 734 C C . ILE A 1 91 ? -8.692 1.480 7.014 1.00 80.94 91 ILE A C 1
ATOM 736 O O . ILE A 1 91 ? -9.144 2.464 6.433 1.00 80.94 91 ILE A O 1
ATOM 740 N N . VAL A 1 92 ? -9.470 0.591 7.634 1.00 85.62 92 VAL A N 1
ATOM 741 C CA . VAL A 1 92 ? -10.934 0.701 7.676 1.00 85.62 92 VAL A CA 1
ATOM 742 C C . VAL A 1 92 ? -11.353 2.000 8.366 1.00 85.62 92 VAL A C 1
ATOM 744 O O . VAL A 1 92 ? -12.173 2.736 7.819 1.00 85.62 92 VAL A O 1
ATOM 747 N N . LEU A 1 93 ? -10.742 2.328 9.508 1.00 87.31 93 LEU A N 1
ATOM 748 C CA . LEU A 1 93 ? -10.986 3.586 10.216 1.00 87.31 93 LEU A CA 1
ATOM 749 C C . LEU A 1 93 ? -10.605 4.804 9.368 1.00 87.31 93 LEU A C 1
ATOM 751 O O . LEU A 1 93 ? -11.387 5.746 9.290 1.00 87.31 93 LEU A O 1
ATOM 755 N N . LEU A 1 94 ? -9.465 4.778 8.667 1.00 85.69 94 LEU A N 1
ATOM 756 C CA . LEU A 1 94 ? -9.080 5.875 7.774 1.00 85.69 94 LEU A CA 1
ATOM 757 C C . LEU A 1 94 ? -10.108 6.076 6.653 1.00 85.69 94 LEU A C 1
ATOM 759 O O . LEU A 1 94 ? -10.496 7.208 6.381 1.00 85.69 94 LEU A O 1
ATOM 763 N N . VAL A 1 95 ? -10.559 4.999 6.004 1.00 85.06 95 VAL A N 1
ATOM 764 C CA . VAL A 1 95 ? -11.559 5.084 4.927 1.00 85.06 95 VAL A CA 1
ATOM 765 C C . VAL A 1 95 ? -12.875 5.661 5.450 1.00 85.06 95 VAL A C 1
ATOM 767 O O . VAL A 1 95 ? -13.477 6.497 4.776 1.00 85.06 95 VAL A O 1
ATOM 770 N N . LEU A 1 96 ? -13.300 5.273 6.657 1.00 88.75 96 LEU A N 1
ATOM 771 C CA . LEU A 1 96 ? -14.479 5.856 7.301 1.00 88.75 96 LEU A CA 1
ATOM 772 C C . LEU A 1 96 ? -14.305 7.355 7.572 1.00 88.75 96 LEU A C 1
ATOM 774 O O . LEU A 1 96 ? -15.201 8.130 7.240 1.00 88.75 96 LEU A O 1
ATOM 778 N N . MET A 1 97 ? -13.158 7.776 8.113 1.00 88.50 97 MET A N 1
ATOM 779 C CA . MET A 1 97 ? -12.884 9.191 8.392 1.00 88.50 97 MET A CA 1
ATOM 780 C C . MET A 1 97 ? -12.785 10.028 7.112 1.00 88.50 97 MET A C 1
ATOM 782 O O . MET A 1 97 ? -13.359 11.109 7.044 1.00 88.50 97 MET A O 1
ATOM 786 N N . LEU A 1 98 ? -12.145 9.519 6.055 1.00 85.88 98 LEU A N 1
ATOM 787 C CA . LEU A 1 98 ? -12.121 10.184 4.746 1.00 85.88 98 LEU A CA 1
ATOM 788 C C . LEU A 1 98 ? -13.525 10.302 4.143 1.00 85.88 98 LEU A C 1
ATOM 790 O O . LEU A 1 98 ? -13.863 11.333 3.561 1.00 85.88 98 LEU A O 1
ATOM 794 N N . GLY A 1 99 ? -14.354 9.269 4.313 1.00 85.75 99 GLY A N 1
ATOM 795 C CA . GLY A 1 99 ? -15.769 9.313 3.955 1.00 85.75 99 GLY A CA 1
ATOM 796 C C . GLY A 1 99 ? -16.516 10.414 4.710 1.00 85.75 99 GLY A C 1
ATOM 797 O O . GLY A 1 99 ? -17.266 11.163 4.087 1.00 85.75 99 GLY A O 1
ATOM 798 N N . ALA A 1 100 ? -16.265 10.562 6.014 1.00 86.12 100 ALA A N 1
ATOM 799 C CA . ALA A 1 100 ? -16.847 11.619 6.840 1.00 86.12 100 ALA A CA 1
ATOM 800 C C . ALA A 1 100 ? -16.418 13.021 6.369 1.00 86.12 100 ALA A C 1
ATOM 802 O O . ALA A 1 100 ? -17.279 13.866 6.106 1.00 86.12 100 ALA A O 1
ATOM 803 N N . VAL A 1 101 ? -15.115 13.239 6.144 1.00 88.00 101 VAL A N 1
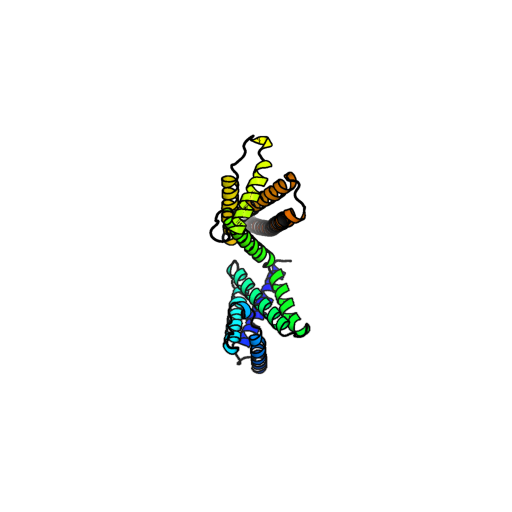ATOM 804 C CA . VAL A 1 101 ? -14.576 14.498 5.591 1.00 88.00 101 VAL A CA 1
ATOM 805 C C . VAL A 1 101 ? -15.229 14.826 4.249 1.00 88.00 101 VAL A C 1
ATOM 807 O O . VAL A 1 101 ? -15.708 15.943 4.051 1.00 88.00 101 VAL A O 1
ATOM 810 N N . TYR A 1 102 ? -15.318 13.850 3.339 1.00 87.88 102 TYR A N 1
ATOM 811 C CA . TYR A 1 102 ? -15.990 14.033 2.052 1.00 87.88 102 TYR A CA 1
ATOM 812 C C . TYR A 1 102 ? -17.453 14.444 2.230 1.00 87.88 102 TYR A C 1
ATOM 814 O O . TYR A 1 102 ? -17.925 15.348 1.542 1.00 87.88 102 TYR A O 1
ATOM 822 N N . THR A 1 103 ? -18.185 13.803 3.145 1.00 87.56 103 THR A N 1
ATOM 823 C CA . THR A 1 103 ? -19.597 14.134 3.353 1.00 87.56 103 THR A CA 1
ATOM 824 C C . THR A 1 103 ? -19.796 15.536 3.921 1.00 87.56 103 THR A C 1
ATOM 826 O O . THR A 1 103 ? -20.690 16.236 3.452 1.00 87.56 103 THR A O 1
ATOM 829 N N . HIS A 1 104 ? -18.946 16.000 4.841 1.00 85.75 104 HIS A N 1
ATOM 830 C CA . HIS A 1 104 ? -18.997 17.387 5.313 1.00 85.75 104 HIS A CA 1
ATOM 831 C C . HIS A 1 104 ? -18.625 18.384 4.214 1.00 85.75 104 HIS A C 1
ATOM 833 O O . HIS A 1 104 ? -19.290 19.412 4.067 1.00 85.75 104 HIS A O 1
ATOM 839 N N . TYR A 1 105 ? -17.618 18.061 3.399 1.00 87.00 105 TYR A N 1
ATOM 840 C CA . TYR A 1 105 ? -17.249 18.861 2.233 1.00 87.00 105 TYR A CA 1
ATOM 841 C C . TYR A 1 105 ? -18.409 18.983 1.236 1.00 87.00 105 TYR A C 1
ATOM 843 O O . TYR A 1 105 ? -18.748 20.085 0.812 1.00 87.00 105 TYR A O 1
ATOM 851 N N . ALA A 1 106 ? -19.083 17.873 0.923 1.00 85.88 106 ALA A N 1
ATOM 852 C CA . ALA A 1 106 ? -20.240 17.847 0.030 1.00 85.88 106 ALA A CA 1
ATOM 853 C C . ALA A 1 106 ? -21.481 18.557 0.609 1.00 85.88 106 ALA A C 1
ATOM 855 O O . ALA A 1 106 ? -22.350 18.982 -0.150 1.00 85.88 106 ALA A O 1
ATOM 856 N N . LEU A 1 107 ? -21.574 18.692 1.938 1.00 87.19 107 LEU A N 1
ATOM 857 C CA . LEU A 1 107 ? -22.593 19.500 2.620 1.00 87.19 107 LEU A CA 1
ATOM 858 C C . LEU A 1 107 ? -22.250 20.994 2.671 1.00 87.19 107 LEU A C 1
ATOM 860 O O . LEU A 1 107 ? -23.084 21.769 3.139 1.00 87.19 107 LEU A O 1
ATOM 864 N N . HIS A 1 108 ? -21.056 21.394 2.220 1.00 85.62 108 HIS A N 1
ATOM 865 C CA . HIS A 1 108 ? -20.518 22.745 2.388 1.00 85.62 108 HIS A CA 1
ATOM 866 C C . HIS A 1 108 ? -20.526 23.213 3.857 1.00 85.62 108 HIS A C 1
ATOM 868 O O . HIS A 1 108 ? -20.813 24.374 4.153 1.00 85.62 108 HIS A O 1
ATOM 874 N N . ASP A 1 109 ? -20.226 22.307 4.796 1.00 84.88 109 ASP A N 1
ATOM 875 C CA . ASP A 1 109 ? -20.061 22.677 6.205 1.00 84.88 109 ASP A CA 1
ATOM 876 C C . ASP A 1 109 ? -18.808 23.564 6.405 1.00 84.88 109 ASP A C 1
ATOM 878 O O . ASP A 1 109 ? -17.912 23.630 5.563 1.00 84.88 109 ASP A O 1
ATOM 882 N N . LYS A 1 110 ? -18.735 24.271 7.540 1.00 87.81 110 LYS A N 1
ATOM 883 C CA . LYS A 1 110 ? -17.564 25.089 7.906 1.00 87.81 110 LYS A CA 1
ATOM 884 C C . LYS A 1 110 ? -16.346 24.215 8.223 1.00 87.81 110 LYS A C 1
ATOM 886 O O . LYS A 1 110 ? -16.500 23.104 8.726 1.00 87.81 110 LYS A O 1
ATOM 891 N N . LEU A 1 111 ? -15.143 24.765 8.029 1.00 82.00 111 LEU A N 1
ATOM 892 C CA . LEU A 1 111 ? -13.878 24.077 8.319 1.00 82.00 111 LEU A CA 1
ATOM 893 C C . LEU A 1 111 ? -13.772 23.621 9.783 1.00 82.00 111 LEU A C 1
ATOM 895 O O . LEU A 1 111 ? -13.265 22.533 10.034 1.00 82.00 111 LEU A O 1
ATOM 899 N N . ASP A 1 112 ? -14.331 24.384 10.727 1.00 83.06 112 ASP A N 1
ATOM 900 C CA . ASP A 1 112 ? -14.350 24.039 12.158 1.00 83.06 112 ASP A CA 1
ATOM 901 C C . ASP A 1 112 ? -15.013 22.682 12.434 1.00 83.06 112 ASP A C 1
ATOM 903 O O . ASP A 1 112 ? -14.622 21.976 13.360 1.00 83.06 112 ASP A O 1
ATOM 907 N N . ARG A 1 113 ? -15.995 22.295 11.606 1.00 81.75 113 ARG A N 1
ATOM 908 C CA . ARG A 1 113 ? -16.674 20.997 11.708 1.00 81.75 113 ARG A CA 1
ATOM 909 C C . ARG A 1 113 ? -15.912 19.856 11.045 1.00 81.75 113 ARG A C 1
ATOM 911 O O . ARG A 1 113 ? -16.222 18.726 11.358 1.00 81.75 113 ARG A O 1
ATOM 918 N N . MET A 1 114 ? -14.978 20.143 10.134 1.00 82.06 114 MET A N 1
ATOM 919 C CA . MET A 1 114 ? -14.155 19.130 9.445 1.00 82.06 114 MET A CA 1
ATOM 920 C C . MET A 1 114 ? -12.781 18.940 10.094 1.00 82.06 114 MET A C 1
ATOM 922 O O . MET A 1 114 ? -12.071 17.972 9.816 1.00 82.06 114 MET A O 1
ATOM 926 N N . ALA A 1 115 ? -12.352 19.914 10.900 1.00 82.12 115 ALA A N 1
ATOM 927 C CA . ALA A 1 115 ? -11.060 19.915 11.563 1.00 82.12 115 ALA A CA 1
ATOM 928 C C . ALA A 1 115 ? -10.789 18.642 12.393 1.00 82.12 115 ALA A C 1
ATOM 930 O O . ALA A 1 115 ? -9.699 18.085 12.224 1.00 82.12 115 ALA A O 1
ATOM 931 N N . PRO A 1 116 ? -11.709 18.133 13.245 1.00 84.62 116 PRO A N 1
ATOM 932 C CA . PRO A 1 116 ? -11.417 16.943 14.041 1.00 84.62 116 PRO A CA 1
ATOM 933 C C . PRO A 1 116 ? -11.207 15.693 13.172 1.00 84.62 116 PRO A C 1
ATOM 935 O O . PRO A 1 116 ? -10.259 14.944 13.412 1.00 84.62 116 PRO A O 1
ATOM 938 N N . GLU A 1 117 ? -11.999 15.491 12.118 1.00 84.19 117 GLU A N 1
ATOM 939 C CA . GLU A 1 117 ? -11.863 14.348 11.207 1.00 84.19 117 GLU A CA 1
ATOM 940 C C . GLU A 1 117 ? -10.557 14.425 10.412 1.00 84.19 117 GLU A C 1
ATOM 942 O O . GLU A 1 117 ? -9.873 13.412 10.243 1.00 84.19 117 GLU A O 1
ATOM 947 N N . ILE A 1 118 ? -10.169 15.623 9.958 1.00 84.31 118 ILE A N 1
ATOM 948 C CA . ILE A 1 118 ? -8.899 15.849 9.255 1.00 84.31 118 ILE A CA 1
ATOM 949 C C . ILE A 1 118 ? -7.714 15.567 10.187 1.00 84.31 118 ILE A C 1
ATOM 951 O O . ILE A 1 118 ? -6.781 14.863 9.792 1.00 84.31 118 ILE A O 1
ATOM 955 N N . ILE A 1 119 ? -7.746 16.061 11.429 1.00 85.12 119 ILE A N 1
ATOM 956 C CA . ILE A 1 119 ? -6.687 15.812 12.418 1.00 85.12 119 ILE A CA 1
ATOM 957 C C . ILE A 1 119 ? -6.570 14.310 12.698 1.00 85.12 119 ILE A C 1
ATOM 959 O O . ILE A 1 119 ? -5.465 13.768 12.663 1.00 85.12 119 ILE A O 1
ATOM 963 N N . ILE A 1 120 ? -7.687 13.606 12.898 1.00 83.25 120 ILE A N 1
ATOM 964 C CA . ILE A 1 120 ? -7.684 12.155 13.126 1.00 83.25 120 ILE A CA 1
ATOM 965 C C . ILE A 1 120 ? -7.158 11.405 11.897 1.00 83.25 120 ILE A C 1
ATOM 967 O O . ILE A 1 120 ? -6.355 10.485 12.055 1.00 83.25 120 ILE A O 1
ATOM 971 N N . CYS A 1 121 ? -7.517 11.820 10.677 1.00 81.19 121 CYS A N 1
ATOM 972 C CA . CYS A 1 121 ? -6.933 11.267 9.453 1.00 81.19 121 CYS A CA 1
ATOM 973 C C . CYS A 1 121 ? -5.405 11.406 9.460 1.00 81.19 121 CYS A C 1
ATOM 975 O O . CYS A 1 121 ? -4.698 10.425 9.227 1.00 81.19 121 CYS A O 1
ATOM 977 N N . LEU A 1 122 ? -4.881 12.592 9.780 1.00 78.44 122 LEU A N 1
ATOM 978 C CA . LEU A 1 122 ? -3.438 12.832 9.858 1.00 78.44 122 LEU A CA 1
ATOM 979 C C . LEU A 1 122 ? -2.767 11.963 10.933 1.00 78.44 122 LEU A C 1
ATOM 981 O O . LEU A 1 122 ? -1.717 11.372 10.672 1.00 78.44 122 LEU A O 1
ATOM 985 N N . LEU A 1 123 ? -3.383 11.809 12.108 1.00 75.88 123 LEU A N 1
ATOM 986 C CA . LEU A 1 123 ? -2.871 10.945 13.179 1.00 75.88 123 LEU A CA 1
ATOM 987 C C . LEU A 1 123 ? -2.855 9.458 12.776 1.00 75.88 123 LEU A C 1
ATOM 989 O O . LEU A 1 123 ? -1.860 8.766 13.018 1.00 75.88 123 LEU A O 1
ATOM 993 N N . LEU A 1 124 ? -3.901 8.968 12.100 1.00 73.88 124 LEU A N 1
ATOM 994 C CA . LEU A 1 124 ? -3.948 7.603 11.559 1.00 73.88 124 LEU A CA 1
ATOM 995 C C . LEU A 1 124 ? -2.849 7.390 10.504 1.00 73.88 124 LEU A C 1
ATOM 997 O O . LEU A 1 124 ? -2.159 6.366 10.534 1.00 73.88 124 LEU A O 1
ATOM 1001 N N . ILE A 1 125 ? -2.609 8.377 9.631 1.00 71.69 125 ILE A N 1
ATOM 1002 C CA . ILE A 1 125 ? -1.556 8.341 8.601 1.00 71.69 125 ILE A CA 1
ATOM 1003 C C . ILE A 1 125 ? -0.158 8.238 9.233 1.00 71.69 125 ILE A C 1
ATOM 1005 O O . ILE A 1 125 ? 0.651 7.403 8.805 1.00 71.69 125 ILE A O 1
ATOM 1009 N N . MET A 1 126 ? 0.106 9.018 10.287 1.00 64.88 126 MET A N 1
ATOM 1010 C CA . MET A 1 126 ? 1.391 9.051 11.002 1.00 64.88 126 MET A CA 1
ATOM 1011 C C . MET A 1 126 ? 1.705 7.754 11.767 1.00 64.88 126 MET A C 1
ATOM 1013 O O . MET A 1 126 ? 2.870 7.433 11.995 1.00 64.88 126 MET A O 1
ATOM 1017 N N . SER A 1 127 ? 0.689 6.966 12.126 1.00 61.66 127 SER A N 1
ATOM 1018 C CA . SER A 1 127 ? 0.837 5.809 13.022 1.00 61.66 127 SER A CA 1
ATOM 1019 C C . SER A 1 127 ? 1.494 4.550 12.416 1.00 61.66 127 SER A C 1
ATOM 1021 O O . SER A 1 127 ? 1.750 3.613 13.170 1.00 61.66 127 SER A O 1
ATOM 1023 N N . SER A 1 128 ? 1.763 4.498 11.096 1.00 60.34 128 SER A N 1
ATOM 1024 C CA . SER A 1 128 ? 2.428 3.412 10.299 1.00 60.34 128 SER A CA 1
ATOM 1025 C C . SER A 1 128 ? 1.739 3.138 8.949 1.00 60.34 128 SER A C 1
ATOM 1027 O O . SER A 1 128 ? 2.157 2.270 8.169 1.00 60.34 128 SER A O 1
ATOM 1029 N N . LEU A 1 129 ? 0.662 3.870 8.667 1.00 61.25 129 LEU A N 1
ATOM 1030 C CA . LEU A 1 129 ? -0.249 3.601 7.566 1.00 61.25 129 LEU A CA 1
ATOM 1031 C C . LEU A 1 129 ? 0.302 4.060 6.216 1.00 61.25 129 LEU A C 1
ATOM 1033 O O . LEU A 1 129 ? 0.116 3.348 5.233 1.00 61.25 129 LEU A O 1
ATOM 1037 N N . ALA A 1 130 ? 1.056 5.164 6.175 1.00 59.34 130 ALA A N 1
ATOM 1038 C CA . ALA A 1 130 ? 1.648 5.684 4.941 1.00 59.34 130 ALA A CA 1
ATOM 1039 C C . ALA A 1 130 ? 2.432 4.607 4.171 1.00 59.34 130 ALA A C 1
ATOM 1041 O O . ALA A 1 130 ? 2.188 4.394 2.991 1.00 59.34 130 ALA A O 1
ATOM 1042 N N . LEU A 1 131 ? 3.293 3.837 4.844 1.00 62.19 131 LEU A N 1
ATOM 1043 C CA . LEU A 1 131 ? 4.067 2.755 4.217 1.00 62.19 131 LEU A CA 1
ATOM 1044 C C . LEU A 1 131 ? 3.210 1.574 3.762 1.00 62.19 131 LEU A C 1
ATOM 1046 O O . LEU A 1 131 ? 3.544 0.898 2.786 1.00 62.19 131 LEU A O 1
ATOM 1050 N N . THR A 1 132 ? 2.137 1.294 4.496 1.00 68.81 132 THR A N 1
ATOM 1051 C CA . THR A 1 132 ? 1.243 0.169 4.216 1.00 68.81 132 THR A CA 1
ATOM 1052 C C . THR A 1 132 ? 0.362 0.487 3.016 1.00 68.81 132 THR A C 1
ATOM 1054 O O . THR A 1 132 ? 0.312 -0.311 2.084 1.00 68.81 132 THR A O 1
ATOM 1057 N N . VAL A 1 133 ? -0.241 1.678 2.996 1.00 70.88 133 VAL A N 1
ATOM 1058 C CA . VAL A 1 133 ? -0.996 2.208 1.857 1.00 70.88 133 VAL A CA 1
ATOM 1059 C C . VAL A 1 133 ? -0.084 2.315 0.644 1.00 70.88 133 VAL A C 1
ATOM 1061 O O . VAL A 1 133 ? -0.414 1.770 -0.397 1.00 70.88 133 VAL A O 1
ATOM 1064 N N . LEU A 1 134 ? 1.114 2.883 0.791 1.00 75.31 134 LEU A N 1
ATOM 1065 C CA . LEU A 1 134 ? 2.100 2.967 -0.288 1.00 75.31 134 LEU A CA 1
ATOM 1066 C C . LEU A 1 134 ? 2.450 1.581 -0.861 1.00 75.31 134 LEU A C 1
ATOM 1068 O O . LEU A 1 134 ? 2.488 1.391 -2.073 1.00 75.31 134 LEU A O 1
ATOM 1072 N N . THR A 1 135 ? 2.646 0.579 0.004 1.00 80.00 135 THR A N 1
ATOM 1073 C CA . THR A 1 135 ? 2.906 -0.809 -0.415 1.00 80.00 135 THR A CA 1
ATOM 1074 C C . THR A 1 135 ? 1.714 -1.428 -1.146 1.00 80.00 135 THR A C 1
ATOM 1076 O O . THR A 1 135 ? 1.907 -2.112 -2.148 1.00 80.00 135 THR A O 1
ATOM 1079 N N . LEU A 1 136 ? 0.499 -1.222 -0.636 1.00 83.44 136 LEU A N 1
ATOM 1080 C CA . LEU A 1 136 ? -0.720 -1.778 -1.216 1.00 83.44 136 LEU A CA 1
ATOM 1081 C C . LEU A 1 136 ? -1.017 -1.140 -2.575 1.00 83.44 136 LEU A C 1
ATOM 1083 O O . LEU A 1 136 ? -1.255 -1.857 -3.544 1.00 83.44 136 LEU A O 1
ATOM 1087 N N . THR A 1 137 ? -0.928 0.187 -2.655 1.00 83.44 137 THR A N 1
ATOM 1088 C CA . THR A 1 137 ? -1.117 0.960 -3.883 1.00 83.44 137 THR A CA 1
ATOM 1089 C C . THR A 1 137 ? -0.121 0.533 -4.952 1.00 83.44 137 THR A C 1
ATOM 1091 O O . THR A 1 137 ? -0.536 0.250 -6.071 1.00 83.44 137 THR A O 1
ATOM 1094 N N . PHE A 1 138 ? 1.169 0.388 -4.624 1.00 86.25 138 PHE A N 1
ATOM 1095 C CA . PHE A 1 138 ? 2.147 -0.092 -5.606 1.00 86.25 138 PHE A CA 1
ATOM 1096 C C . PHE A 1 138 ? 1.943 -1.540 -6.002 1.00 86.25 138 PHE A C 1
ATOM 1098 O O . PHE A 1 138 ? 2.033 -1.857 -7.183 1.00 86.25 138 PHE A O 1
ATOM 1105 N N . GLY A 1 139 ? 1.637 -2.417 -5.048 1.00 88.00 139 GLY A N 1
ATOM 1106 C CA . GLY A 1 139 ? 1.338 -3.807 -5.363 1.00 88.00 139 GLY A CA 1
ATOM 1107 C C . GLY A 1 139 ? 0.178 -3.924 -6.353 1.00 88.00 139 GLY A C 1
ATOM 1108 O O . GLY A 1 139 ? 0.298 -4.618 -7.357 1.00 88.00 139 GLY A O 1
ATOM 1109 N N . MET A 1 140 ? -0.908 -3.183 -6.113 1.00 90.00 140 MET A N 1
ATOM 1110 C CA . MET A 1 140 ? -2.076 -3.141 -6.998 1.00 90.00 140 MET A CA 1
ATOM 1111 C C . MET A 1 140 ? -1.735 -2.525 -8.356 1.00 90.00 140 MET A C 1
ATOM 1113 O O . MET A 1 140 ? -2.097 -3.083 -9.389 1.00 90.00 140 MET A O 1
ATOM 1117 N N . PHE A 1 141 ? -0.994 -1.415 -8.366 1.00 91.50 141 PHE A N 1
ATOM 1118 C CA . PHE A 1 141 ? -0.548 -0.753 -9.589 1.00 91.50 141 PHE A CA 1
ATOM 1119 C C . PHE A 1 141 ? 0.270 -1.696 -10.483 1.00 91.50 141 PHE A C 1
ATOM 1121 O O . PHE A 1 141 ? -0.045 -1.827 -11.661 1.00 91.50 141 PHE A O 1
ATOM 1128 N N . PHE A 1 142 ? 1.260 -2.407 -9.931 1.00 92.06 142 PHE A N 1
ATOM 1129 C CA . PHE A 1 142 ? 2.102 -3.336 -10.696 1.00 92.06 142 PHE A CA 1
ATOM 1130 C C . PHE A 1 142 ? 1.364 -4.584 -11.175 1.00 92.06 142 PHE A C 1
ATOM 1132 O O . PHE A 1 142 ? 1.657 -5.093 -12.255 1.00 92.06 142 PHE A O 1
ATOM 1139 N N . ILE A 1 143 ? 0.377 -5.060 -10.412 1.00 93.19 143 ILE A N 1
ATOM 1140 C CA . ILE A 1 143 ? -0.513 -6.119 -10.891 1.00 93.19 143 ILE A CA 1
ATOM 1141 C C . ILE A 1 143 ? -1.284 -5.618 -12.114 1.00 93.19 143 ILE A C 1
ATOM 1143 O O . ILE A 1 143 ? -1.289 -6.296 -13.136 1.00 93.19 143 ILE A O 1
ATOM 1147 N N . LEU A 1 144 ? -1.889 -4.430 -12.049 1.00 89.69 144 LEU A N 1
ATOM 1148 C CA . LEU A 1 144 ? -2.676 -3.881 -13.157 1.00 89.69 144 LEU A CA 1
ATOM 1149 C C . LEU A 1 144 ? -1.825 -3.601 -14.403 1.00 89.69 144 LEU A C 1
ATOM 1151 O O . LEU A 1 144 ? -2.161 -4.071 -15.489 1.00 89.69 144 LEU A O 1
ATOM 1155 N N . THR A 1 145 ? -0.699 -2.900 -14.262 1.00 88.38 145 THR A N 1
ATOM 1156 C CA . THR A 1 145 ? 0.178 -2.589 -15.402 1.00 88.38 145 THR A CA 1
ATOM 1157 C C . THR A 1 145 ? 0.812 -3.844 -16.001 1.00 88.38 145 THR A C 1
ATOM 1159 O O . THR A 1 145 ? 0.890 -3.971 -17.225 1.00 88.38 145 THR A O 1
ATOM 1162 N N . GLY A 1 146 ? 1.170 -4.826 -15.168 1.00 88.44 146 GLY A N 1
ATOM 1163 C CA . GLY A 1 146 ? 1.635 -6.130 -15.628 1.00 88.44 146 GLY A CA 1
ATOM 1164 C C . GLY A 1 146 ? 0.548 -6.913 -16.376 1.00 88.44 146 GLY A C 1
ATOM 1165 O O . GLY A 1 146 ? 0.827 -7.509 -17.420 1.00 88.44 146 GLY A O 1
ATOM 1166 N N . GLN A 1 147 ? -0.715 -6.847 -15.930 1.00 89.69 147 GLN A N 1
ATOM 1167 C CA . GLN A 1 147 ? -1.844 -7.426 -16.669 1.00 89.69 147 GLN A CA 1
ATOM 1168 C C . GLN A 1 147 ? -2.022 -6.776 -18.044 1.00 89.69 147 GLN A C 1
ATOM 1170 O O . GLN A 1 147 ? -2.230 -7.504 -19.014 1.00 89.69 147 GLN A O 1
ATOM 1175 N N . PHE A 1 148 ? -1.861 -5.454 -18.173 1.00 87.81 148 PHE A N 1
ATOM 1176 C CA . PHE A 1 148 ? -1.922 -4.778 -19.479 1.00 87.81 148 PHE A CA 1
ATOM 1177 C C . PHE A 1 148 ? -0.823 -5.261 -20.437 1.00 87.81 148 PHE A C 1
ATOM 1179 O O . PHE A 1 148 ? -1.045 -5.372 -21.645 1.00 87.81 148 PHE A O 1
ATOM 1186 N N . LYS A 1 149 ? 0.354 -5.627 -19.911 1.00 85.56 149 LYS A N 1
A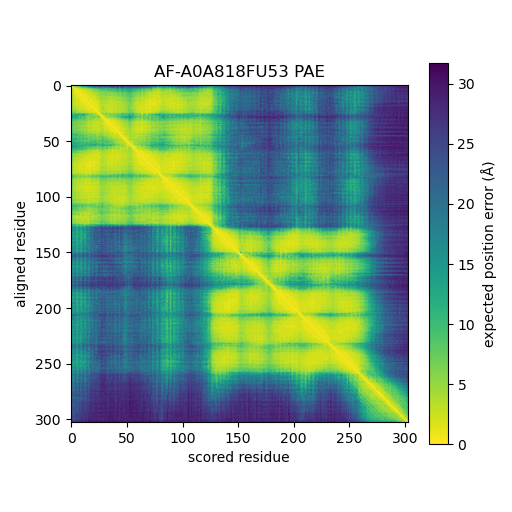TOM 1187 C CA . LYS A 1 149 ? 1.467 -6.175 -20.704 1.00 85.56 149 LYS A CA 1
ATOM 1188 C C . LYS A 1 149 ? 1.259 -7.630 -21.134 1.00 85.56 149 LYS A C 1
ATOM 1190 O O . LYS A 1 149 ? 1.777 -8.024 -22.178 1.00 85.56 149 LYS A O 1
ATOM 1195 N N . VAL A 1 150 ? 0.517 -8.432 -20.371 1.00 88.31 150 VAL A N 1
ATOM 1196 C CA . VAL A 1 150 ? 0.317 -9.866 -20.657 1.00 88.31 150 VAL A CA 1
ATOM 1197 C C . VAL A 1 150 ? -0.977 -10.119 -21.432 1.00 88.31 150 VAL A C 1
ATOM 1199 O O . VAL A 1 150 ? -0.971 -10.854 -22.420 1.00 88.31 150 VAL A O 1
ATOM 1202 N N . THR A 1 151 ? -2.072 -9.477 -21.033 1.00 84.62 151 THR A N 1
ATOM 1203 C CA . THR A 1 151 ? -3.432 -9.823 -21.457 1.00 84.62 151 THR A CA 1
ATOM 1204 C C . THR A 1 151 ? -4.067 -8.690 -22.264 1.00 84.62 151 THR A C 1
ATOM 1206 O O . THR A 1 151 ? -4.119 -7.555 -21.808 1.00 84.62 151 THR A O 1
ATOM 1209 N N . SER A 1 152 ? -4.609 -8.998 -23.447 1.00 80.25 152 SER A N 1
ATOM 1210 C CA . SER A 1 152 ? -5.346 -8.040 -24.294 1.00 80.25 152 SER A CA 1
ATOM 1211 C C . SER A 1 152 ? -6.846 -7.952 -23.985 1.00 80.25 152 SER A C 1
ATOM 1213 O O . SER A 1 152 ? -7.524 -7.060 -24.477 1.00 80.25 152 SER A O 1
ATOM 1215 N N . LYS A 1 153 ? -7.381 -8.883 -23.182 1.00 75.56 153 LYS A N 1
ATOM 1216 C CA . LYS A 1 153 ? -8.830 -9.052 -22.969 1.00 75.56 153 LYS A CA 1
ATOM 1217 C C . LYS A 1 153 ? -9.489 -7.953 -22.134 1.00 75.56 153 LYS A C 1
ATOM 1219 O O . LYS A 1 153 ? -10.678 -7.726 -22.298 1.00 75.56 153 LYS A O 1
ATOM 1224 N N . PHE A 1 154 ? -8.751 -7.325 -21.219 1.00 71.25 154 PHE A N 1
ATOM 1225 C CA . PHE A 1 154 ? -9.325 -6.340 -20.297 1.00 71.25 154 PHE A CA 1
ATOM 1226 C C . PHE A 1 154 ? -9.319 -4.920 -20.879 1.00 71.25 154 PHE A C 1
ATOM 1228 O O . PHE A 1 154 ? -10.290 -4.199 -20.692 1.00 71.25 154 PHE A O 1
ATOM 1235 N N . PHE A 1 155 ? -8.255 -4.541 -21.603 1.00 74.69 155 PHE A N 1
ATOM 1236 C CA . PHE A 1 155 ? -8.092 -3.221 -22.228 1.00 74.69 155 PHE A CA 1
ATOM 1237 C C . PHE A 1 155 ? -7.286 -3.354 -23.535 1.00 74.69 155 PHE A C 1
ATOM 1239 O O . PHE A 1 155 ? -6.053 -3.270 -23.502 1.00 74.69 155 PHE A O 1
ATOM 1246 N N . PRO A 1 156 ? -7.946 -3.632 -24.674 1.00 80.94 156 PRO A N 1
ATOM 1247 C CA . PRO A 1 156 ? -7.263 -3.909 -25.937 1.00 80.94 156 PRO A CA 1
ATOM 1248 C C . PRO A 1 156 ? -6.456 -2.708 -26.446 1.00 80.94 156 PRO A C 1
ATOM 1250 O O . PRO A 1 156 ? -5.318 -2.904 -26.870 1.00 80.94 156 PRO A O 1
ATOM 1253 N N . ASP A 1 157 ? -6.983 -1.490 -26.300 1.00 84.06 157 ASP A N 1
ATOM 1254 C CA . ASP A 1 157 ? -6.327 -0.252 -26.749 1.00 84.06 157 ASP A CA 1
ATOM 1255 C C . ASP A 1 157 ? -5.001 -0.022 -26.003 1.00 84.06 157 ASP A C 1
ATOM 1257 O O . ASP A 1 157 ? -3.942 0.140 -26.605 1.00 84.06 157 ASP A O 1
ATOM 1261 N N . ILE A 1 158 ? -5.020 -0.157 -24.671 1.00 83.19 158 ILE A N 1
ATOM 1262 C CA . ILE A 1 158 ? -3.819 -0.029 -23.828 1.00 83.19 158 ILE A CA 1
ATOM 1263 C C . ILE A 1 158 ? -2.806 -1.134 -24.160 1.00 83.19 158 ILE A C 1
ATOM 1265 O O . ILE A 1 158 ? -1.596 -0.908 -24.183 1.00 83.19 158 ILE A O 1
ATOM 1269 N N . HIS A 1 159 ? -3.277 -2.355 -24.422 1.00 85.31 159 HIS A N 1
ATOM 1270 C CA . HIS A 1 159 ? -2.399 -3.456 -24.811 1.00 85.31 159 HIS A CA 1
ATOM 1271 C C . HIS A 1 159 ? -1.716 -3.198 -26.159 1.00 85.31 159 HIS A C 1
ATOM 1273 O O . HIS A 1 159 ? -0.559 -3.588 -26.344 1.00 85.31 159 HIS A O 1
ATOM 1279 N N . GLU A 1 160 ? -2.420 -2.574 -27.103 1.00 87.00 160 GLU A N 1
ATOM 1280 C CA . GLU A 1 160 ? -1.882 -2.166 -28.395 1.00 87.00 160 GLU A CA 1
ATOM 1281 C C . GLU A 1 160 ? -0.811 -1.087 -28.248 1.00 87.00 160 GLU A C 1
ATOM 1283 O O . GLU A 1 160 ? 0.309 -1.302 -28.724 1.00 87.00 160 GLU A O 1
ATOM 1288 N N . ASP A 1 161 ? -1.080 -0.034 -27.479 1.00 86.12 161 ASP A N 1
ATOM 1289 C CA . ASP A 1 161 ? -0.092 0.997 -27.148 1.00 86.12 161 ASP A CA 1
ATOM 1290 C C . ASP A 1 161 ? 1.173 0.385 -26.529 1.00 86.12 161 ASP A C 1
ATOM 1292 O O . ASP A 1 161 ? 2.296 0.678 -26.947 1.00 86.12 161 ASP A O 1
ATOM 1296 N N . MET A 1 162 ? 1.011 -0.563 -25.599 1.00 85.88 162 MET A N 1
ATOM 1297 C CA . MET A 1 162 ? 2.138 -1.290 -25.009 1.00 85.88 162 MET A CA 1
ATOM 1298 C C . MET A 1 162 ? 2.909 -2.127 -26.040 1.00 85.88 162 MET A C 1
ATOM 1300 O O . MET A 1 162 ? 4.130 -2.251 -25.938 1.00 85.88 162 MET A O 1
ATOM 1304 N N . ARG A 1 163 ? 2.255 -2.726 -27.045 1.00 87.12 163 ARG A N 1
ATOM 1305 C CA . ARG A 1 163 ? 2.968 -3.457 -28.113 1.00 87.12 163 ARG A CA 1
ATOM 1306 C C . ARG A 1 163 ? 3.829 -2.511 -28.946 1.00 87.12 163 ARG A C 1
ATOM 1308 O O . ARG A 1 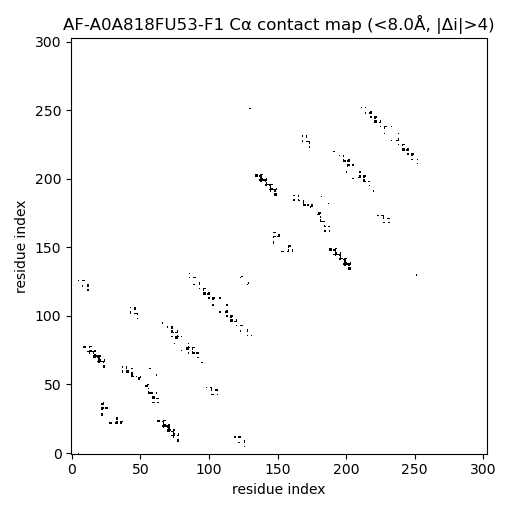163 ? 4.983 -2.850 -29.221 1.00 87.12 163 ARG A O 1
ATOM 1315 N N . HIS A 1 164 ? 3.300 -1.344 -29.311 1.00 88.12 164 HIS A N 1
ATOM 1316 C CA . HIS A 1 164 ? 4.055 -0.323 -30.038 1.00 88.12 164 HIS A CA 1
ATOM 1317 C C . HIS A 1 164 ? 5.246 0.179 -29.219 1.00 88.12 164 HIS A C 1
ATOM 1319 O O . HIS A 1 164 ? 6.367 0.256 -29.733 1.00 88.12 164 HIS A O 1
ATOM 1325 N N . GLU A 1 165 ? 5.030 0.426 -27.929 1.00 85.94 165 GLU A N 1
ATOM 1326 C CA . GLU A 1 165 ? 6.069 0.914 -27.030 1.00 85.94 165 GLU A CA 1
ATOM 1327 C C . GLU A 1 165 ? 7.210 -0.091 -26.861 1.00 85.94 165 GLU A C 1
ATOM 1329 O O . GLU A 1 165 ? 8.376 0.243 -27.072 1.00 85.94 165 GLU A O 1
ATOM 1334 N N . PHE A 1 166 ? 6.891 -1.360 -26.594 1.00 86.94 166 PHE A N 1
ATOM 1335 C CA . PHE A 1 166 ? 7.900 -2.414 -26.479 1.00 86.94 166 PHE A CA 1
ATOM 1336 C C . PHE A 1 166 ? 8.601 -2.714 -27.813 1.00 86.94 166 PHE A C 1
ATOM 1338 O O . PHE A 1 166 ? 9.773 -3.099 -27.817 1.00 86.94 166 PHE A O 1
ATOM 1345 N N . GLY A 1 167 ? 7.932 -2.490 -28.950 1.00 85.88 167 GLY A N 1
ATOM 1346 C CA . GLY A 1 167 ? 8.562 -2.513 -30.271 1.00 85.88 167 GLY A CA 1
ATOM 1347 C C . GLY A 1 167 ? 9.628 -1.424 -30.437 1.00 85.88 167 GLY A C 1
ATOM 1348 O O . GLY A 1 167 ? 10.681 -1.677 -31.029 1.00 85.88 167 GLY A O 1
ATOM 1349 N N . ARG A 1 168 ? 9.396 -0.232 -29.870 1.00 86.25 168 ARG A N 1
ATOM 1350 C CA . ARG A 1 168 ? 10.362 0.875 -29.869 1.00 86.25 168 ARG A CA 1
ATOM 1351 C C . ARG A 1 168 ? 11.506 0.624 -28.878 1.00 86.25 168 ARG A C 1
ATOM 1353 O O . ARG A 1 168 ? 12.669 0.722 -29.268 1.00 86.25 168 ARG A O 1
ATOM 1360 N N . ILE A 1 169 ? 11.183 0.208 -27.651 1.00 84.25 169 ILE A N 1
ATOM 1361 C CA . ILE A 1 169 ? 12.141 -0.085 -26.568 1.00 84.25 169 ILE A CA 1
ATOM 1362 C C . ILE A 1 169 ? 13.136 -1.185 -26.957 1.00 84.25 169 ILE A C 1
ATOM 1364 O O . ILE A 1 169 ? 14.323 -1.086 -26.644 1.00 84.25 169 ILE A O 1
ATOM 1368 N N . ASN A 1 170 ? 12.700 -2.208 -27.699 1.00 83.38 170 ASN A N 1
ATOM 1369 C CA . ASN A 1 170 ? 13.581 -3.305 -28.106 1.00 83.38 170 ASN A CA 1
ATOM 1370 C C . ASN A 1 170 ? 14.805 -2.850 -28.933 1.00 83.38 170 ASN A C 1
ATOM 1372 O O . ASN A 1 170 ? 15.817 -3.546 -29.007 1.00 83.38 170 ASN A O 1
ATOM 1376 N N . LYS A 1 171 ? 14.744 -1.666 -29.556 1.00 82.38 171 LYS A N 1
ATOM 1377 C CA . LYS A 1 171 ? 15.861 -1.120 -30.339 1.00 82.38 171 LYS A CA 1
ATOM 1378 C C . LYS A 1 171 ? 17.044 -0.676 -29.473 1.00 82.38 171 LYS A C 1
ATOM 1380 O O . LYS A 1 171 ? 18.169 -0.675 -29.973 1.00 82.38 171 LYS A O 1
ATOM 1385 N N . VAL A 1 172 ? 16.792 -0.328 -28.211 1.00 83.38 172 VAL A N 1
ATOM 1386 C CA . VAL A 1 172 ? 17.757 0.274 -27.272 1.00 83.38 172 VAL A CA 1
ATOM 1387 C C . VAL A 1 172 ? 17.986 -0.599 -26.034 1.00 83.38 172 VAL A C 1
ATOM 1389 O O . VAL A 1 172 ? 18.272 -0.099 -24.949 1.00 83.38 172 VAL A O 1
ATOM 1392 N N . PHE A 1 173 ? 17.836 -1.918 -26.180 1.00 80.50 173 PHE A N 1
ATOM 1393 C CA . PHE A 1 173 ? 17.927 -2.847 -25.057 1.00 80.50 173 PHE A CA 1
ATOM 1394 C C . PHE A 1 173 ? 19.256 -2.680 -24.281 1.00 80.50 173 PHE A C 1
ATOM 1396 O O . PHE A 1 173 ? 20.324 -2.776 -24.895 1.00 80.50 173 PHE A O 1
ATOM 1403 N N . PRO A 1 174 ? 19.225 -2.465 -22.947 1.00 74.00 174 PRO A N 1
ATOM 1404 C CA . PRO A 1 174 ? 20.397 -2.069 -22.154 1.00 74.00 174 PRO A CA 1
ATOM 1405 C C . PRO A 1 174 ? 21.559 -3.061 -22.233 1.00 74.00 174 PRO A C 1
ATOM 1407 O O . PRO A 1 174 ? 22.720 -2.661 -22.263 1.00 74.00 174 PRO A O 1
ATOM 1410 N N . PHE A 1 175 ? 21.259 -4.358 -22.325 1.00 74.62 175 PHE A N 1
ATOM 1411 C CA . PHE A 1 175 ? 22.286 -5.400 -22.368 1.00 74.62 175 PHE A CA 1
ATOM 1412 C C . PHE A 1 175 ? 22.787 -5.719 -23.778 1.00 74.62 175 PHE A C 1
ATOM 1414 O O . PHE A 1 175 ? 23.718 -6.508 -23.912 1.00 74.62 175 PHE A O 1
ATOM 1421 N N . TYR A 1 176 ? 22.243 -5.085 -24.825 1.00 74.62 176 TYR A N 1
ATOM 1422 C CA . TYR A 1 176 ? 22.637 -5.368 -26.209 1.00 74.62 176 TYR A CA 1
ATOM 1423 C C . TYR A 1 176 ? 24.140 -5.168 -26.444 1.00 74.62 176 TYR A C 1
ATOM 1425 O O . TYR A 1 176 ? 24.765 -5.966 -27.134 1.00 74.62 176 TYR A O 1
ATOM 1433 N N . LYS A 1 177 ? 24.740 -4.140 -25.828 1.00 69.44 177 LYS A N 1
ATOM 1434 C CA . LYS A 1 177 ? 26.177 -3.852 -25.968 1.00 69.44 177 LYS A CA 1
ATOM 1435 C C . LYS A 1 177 ? 27.082 -4.922 -25.349 1.00 69.44 177 LYS A C 1
ATOM 1437 O O . LYS A 1 177 ? 28.235 -5.017 -25.745 1.00 69.44 177 LYS A O 1
ATOM 1442 N N . ILE A 1 178 ? 26.577 -5.693 -24.384 1.00 77.00 178 ILE A N 1
ATOM 1443 C CA . ILE A 1 178 ? 27.355 -6.697 -23.647 1.00 77.00 178 ILE A CA 1
ATOM 1444 C C . ILE A 1 178 ? 27.094 -8.097 -24.212 1.00 77.00 178 ILE A C 1
ATOM 1446 O O . ILE A 1 178 ? 28.025 -8.875 -24.373 1.00 77.00 178 ILE A O 1
ATOM 1450 N N . THR A 1 179 ? 25.838 -8.428 -24.526 1.00 74.62 179 THR A N 1
ATOM 1451 C CA . THR A 1 179 ? 25.447 -9.785 -24.945 1.00 74.62 179 THR A CA 1
ATOM 1452 C C . THR A 1 179 ? 25.281 -9.946 -26.455 1.00 74.62 179 THR A C 1
ATOM 1454 O O . THR A 1 179 ? 25.144 -11.071 -26.924 1.00 74.62 179 THR A O 1
ATOM 1457 N N . GLY A 1 180 ? 25.223 -8.852 -27.226 1.00 75.31 180 GLY A N 1
ATOM 1458 C CA . GLY A 1 180 ? 24.943 -8.874 -28.670 1.00 75.31 180 GLY A CA 1
ATOM 1459 C C . GLY A 1 180 ? 23.539 -9.376 -29.037 1.00 75.31 180 GLY A C 1
ATOM 1460 O O . GLY A 1 180 ? 23.178 -9.423 -30.211 1.00 75.31 180 GLY A O 1
ATOM 1461 N N . TRP A 1 181 ? 22.723 -9.738 -28.046 1.00 78.50 181 TRP A N 1
ATOM 1462 C CA . TRP A 1 181 ? 21.425 -10.368 -28.235 1.00 78.50 181 TRP A CA 1
ATOM 1463 C C . TRP A 1 181 ? 20.289 -9.353 -28.098 1.00 78.50 181 TRP A C 1
ATOM 1465 O O . TRP A 1 181 ? 20.266 -8.546 -27.164 1.00 78.50 181 TRP A O 1
ATOM 1475 N N . ARG A 1 182 ? 19.319 -9.409 -29.020 1.00 77.50 182 ARG A N 1
ATOM 1476 C CA . ARG A 1 182 ? 18.067 -8.645 -28.932 1.00 77.50 182 ARG A CA 1
ATOM 1477 C C . ARG A 1 182 ? 16.898 -9.585 -28.667 1.00 77.50 182 ARG A C 1
ATOM 1479 O O . ARG A 1 182 ? 16.616 -10.431 -29.519 1.00 77.50 182 ARG A O 1
ATOM 1486 N N . PRO A 1 183 ? 16.186 -9.437 -27.539 1.00 80.56 183 PRO A N 1
ATOM 1487 C CA . PRO A 1 183 ? 14.973 -10.202 -27.317 1.00 80.56 183 PRO A CA 1
ATOM 1488 C C . PRO A 1 183 ? 13.910 -9.847 -28.362 1.00 80.56 183 PRO A C 1
ATOM 1490 O O . PRO A 1 183 ? 13.842 -8.735 -28.875 1.00 80.56 183 PRO A O 1
ATOM 1493 N N . TYR A 1 184 ? 13.019 -10.782 -28.673 1.00 85.56 184 TYR A N 1
ATOM 1494 C CA . TYR A 1 184 ? 11.831 -10.448 -29.453 1.00 85.56 184 TYR A CA 1
ATOM 1495 C C . TYR A 1 184 ? 10.866 -9.617 -28.588 1.00 85.56 184 TYR A C 1
ATOM 1497 O O . TYR A 1 184 ? 10.577 -9.999 -27.451 1.00 85.56 184 TYR A O 1
ATOM 1505 N N . ALA A 1 185 ? 10.343 -8.502 -29.113 1.00 85.88 185 ALA A N 1
ATOM 1506 C CA . ALA A 1 185 ? 9.560 -7.525 -28.341 1.00 85.88 185 ALA A CA 1
ATOM 1507 C C . ALA A 1 185 ? 8.352 -8.142 -27.608 1.00 85.88 185 ALA A C 1
ATOM 1509 O O . ALA A 1 185 ? 8.070 -7.786 -26.463 1.00 85.88 185 ALA A O 1
ATOM 1510 N N . LYS A 1 186 ? 7.678 -9.124 -28.227 1.00 86.88 186 LYS A N 1
ATOM 1511 C CA . LYS A 1 186 ? 6.569 -9.865 -27.601 1.00 86.88 186 LYS A CA 1
ATOM 1512 C C . LYS A 1 186 ? 7.019 -10.604 -26.339 1.00 86.88 186 LYS A C 1
ATOM 1514 O O . LYS A 1 186 ? 6.339 -10.513 -25.319 1.00 86.88 186 LYS A O 1
ATOM 1519 N N . ASN A 1 187 ? 8.154 -11.301 -26.407 1.00 87.56 187 ASN A N 1
ATOM 1520 C CA . ASN A 1 187 ? 8.676 -12.099 -25.298 1.00 87.56 187 ASN A CA 1
ATOM 1521 C C . ASN A 1 187 ? 9.180 -11.181 -24.187 1.00 87.56 187 ASN A C 1
ATOM 1523 O O . ASN A 1 187 ? 8.824 -11.381 -23.033 1.00 87.56 187 ASN A O 1
ATOM 1527 N N . TYR A 1 188 ? 9.913 -10.123 -24.543 1.00 88.62 188 TYR A N 1
ATOM 1528 C CA . TYR A 1 188 ? 10.401 -9.139 -23.579 1.00 88.62 188 TYR A CA 1
ATOM 1529 C C . TYR A 1 188 ? 9.259 -8.509 -22.770 1.00 88.62 188 TYR A C 1
ATOM 1531 O O . TYR A 1 188 ? 9.281 -8.525 -21.540 1.00 88.62 188 TYR A O 1
ATOM 1539 N N . ARG A 1 189 ? 8.213 -8.036 -23.455 1.00 90.81 189 ARG A N 1
ATOM 1540 C CA . ARG A 1 189 ? 7.025 -7.462 -22.815 1.00 90.81 189 ARG A CA 1
ATOM 1541 C C . ARG A 1 189 ? 6.311 -8.451 -21.900 1.00 90.81 189 ARG A C 1
ATOM 1543 O O . ARG A 1 189 ? 5.950 -8.094 -20.783 1.00 90.81 189 ARG A O 1
ATOM 1550 N N . MET A 1 190 ? 6.110 -9.682 -22.373 1.00 89.94 190 MET A N 1
ATOM 1551 C CA . MET A 1 190 ? 5.429 -10.722 -21.605 1.00 89.94 190 MET A CA 1
ATOM 1552 C C . MET A 1 190 ? 6.223 -11.095 -20.349 1.00 89.94 190 MET A C 1
ATOM 1554 O O . MET A 1 190 ? 5.639 -11.198 -19.275 1.00 89.94 190 MET A O 1
ATOM 1558 N N . THR A 1 191 ? 7.548 -11.222 -20.452 1.00 91.19 191 THR A N 1
ATOM 1559 C CA . THR A 1 191 ? 8.423 -11.494 -19.306 1.00 91.19 191 THR A CA 1
ATOM 1560 C C . THR A 1 191 ? 8.371 -10.366 -18.279 1.00 91.19 191 THR A C 1
ATOM 1562 O O . THR A 1 191 ? 8.146 -10.641 -17.104 1.00 91.19 191 THR A O 1
ATOM 1565 N N . VAL A 1 192 ? 8.513 -9.102 -18.702 1.00 92.06 192 VAL A N 1
ATOM 1566 C CA . VAL A 1 192 ? 8.408 -7.947 -17.791 1.00 92.06 192 VAL A CA 1
ATOM 1567 C C . VAL A 1 192 ? 7.036 -7.913 -17.115 1.00 92.06 192 VAL A C 1
ATOM 1569 O O . VAL A 1 192 ? 6.968 -7.787 -15.897 1.00 92.06 192 VAL A O 1
ATOM 1572 N N . GLY A 1 193 ? 5.956 -8.110 -17.877 1.00 91.12 193 GLY A N 1
ATOM 1573 C CA . GLY A 1 193 ? 4.596 -8.122 -17.339 1.00 91.12 193 GLY A CA 1
ATOM 1574 C C . GLY A 1 193 ? 4.359 -9.228 -16.307 1.00 91.12 193 GLY A C 1
ATOM 1575 O O . GLY A 1 193 ? 3.795 -8.967 -15.249 1.00 91.12 193 GLY A O 1
ATOM 1576 N N . ILE A 1 194 ? 4.839 -10.452 -16.556 1.00 94.75 194 ILE A N 1
ATOM 1577 C CA . ILE A 1 194 ? 4.728 -11.560 -15.591 1.00 94.75 194 ILE A CA 1
ATOM 1578 C C . ILE A 1 194 ? 5.510 -11.245 -14.308 1.00 94.75 194 ILE A C 1
ATOM 1580 O O . ILE A 1 194 ? 4.991 -11.459 -13.211 1.00 94.75 194 ILE A O 1
ATOM 1584 N N . ILE A 1 195 ? 6.730 -10.710 -14.427 1.00 94.62 195 ILE A N 1
ATOM 1585 C CA . ILE A 1 195 ? 7.548 -10.343 -13.262 1.00 94.62 195 ILE A CA 1
ATOM 1586 C C . ILE A 1 195 ? 6.858 -9.246 -12.443 1.00 94.62 195 ILE A C 1
ATOM 1588 O O . ILE A 1 195 ? 6.831 -9.348 -11.217 1.00 94.62 195 ILE A O 1
ATOM 1592 N N . GLU A 1 196 ? 6.269 -8.236 -13.088 1.00 93.94 196 GLU A N 1
ATOM 1593 C CA . GLU A 1 196 ? 5.524 -7.166 -12.410 1.00 93.94 196 GLU A CA 1
ATOM 1594 C C . GLU A 1 196 ? 4.315 -7.701 -11.645 1.00 93.94 196 GLU A C 1
ATOM 1596 O O . GLU A 1 196 ? 4.138 -7.354 -10.478 1.00 93.94 196 GLU A O 1
ATOM 1601 N N . VAL A 1 197 ? 3.536 -8.605 -12.249 1.00 94.56 197 VAL A N 1
ATOM 1602 C CA . VAL A 1 197 ? 2.390 -9.232 -11.576 1.00 94.56 197 VAL A CA 1
ATOM 1603 C C . VAL A 1 197 ? 2.854 -10.041 -10.367 1.00 94.56 197 VAL A C 1
ATOM 1605 O O . VAL A 1 197 ? 2.337 -9.847 -9.268 1.00 94.56 197 VAL A O 1
ATOM 1608 N N . ILE A 1 198 ? 3.849 -10.916 -10.537 1.00 95.12 198 ILE A N 1
ATOM 1609 C CA . ILE A 1 198 ? 4.360 -11.758 -9.446 1.00 95.12 198 ILE A CA 1
ATOM 1610 C C . ILE A 1 198 ? 4.920 -10.885 -8.318 1.00 95.12 198 ILE A C 1
ATOM 1612 O O . ILE A 1 198 ? 4.565 -11.073 -7.154 1.00 95.12 198 ILE A O 1
ATOM 1616 N N . CYS A 1 199 ? 5.758 -9.899 -8.643 1.00 92.81 199 CYS A N 1
ATOM 1617 C CA . CYS A 1 199 ? 6.343 -9.012 -7.643 1.00 92.81 199 CYS A CA 1
ATOM 1618 C C . CYS A 1 199 ? 5.282 -8.147 -6.959 1.00 92.81 199 CYS A C 1
ATOM 1620 O O . CYS A 1 199 ? 5.358 -7.974 -5.746 1.00 92.81 199 CYS A O 1
ATOM 1622 N N . GLY A 1 200 ? 4.277 -7.659 -7.691 1.00 92.06 200 GLY A N 1
ATOM 1623 C CA . GLY A 1 200 ? 3.138 -6.929 -7.138 1.00 92.06 200 GLY A CA 1
ATOM 1624 C C . GLY A 1 200 ? 2.347 -7.770 -6.134 1.00 92.06 200 GLY A C 1
ATOM 1625 O O . GLY A 1 200 ? 2.099 -7.319 -5.014 1.00 92.06 200 GLY A O 1
ATOM 1626 N N . VAL A 1 201 ? 2.055 -9.032 -6.465 1.00 91.69 201 VAL A N 1
ATOM 1627 C CA . VAL A 1 201 ? 1.401 -9.987 -5.550 1.00 91.69 201 VAL A CA 1
ATOM 1628 C C . VAL A 1 201 ? 2.255 -10.238 -4.303 1.00 91.69 201 VAL A C 1
ATOM 1630 O O . VAL A 1 201 ? 1.746 -10.165 -3.181 1.00 91.69 201 VAL A O 1
ATOM 1633 N N . ILE A 1 202 ? 3.563 -10.466 -4.466 1.00 90.25 202 ILE A N 1
ATOM 1634 C CA . ILE A 1 202 ? 4.501 -10.642 -3.344 1.00 90.25 202 ILE A CA 1
ATOM 1635 C C . ILE A 1 202 ? 4.532 -9.386 -2.459 1.00 90.25 202 ILE A C 1
ATOM 1637 O O . ILE A 1 202 ? 4.562 -9.496 -1.230 1.00 90.25 202 ILE A O 1
ATOM 1641 N N . LEU A 1 203 ? 4.484 -8.193 -3.059 1.00 87.38 203 LEU A N 1
ATOM 1642 C CA . LEU A 1 203 ? 4.484 -6.916 -2.348 1.00 87.38 203 LEU A CA 1
ATOM 1643 C C . LEU A 1 203 ? 3.241 -6.754 -1.458 1.00 87.38 203 LEU A C 1
ATOM 1645 O O . LEU A 1 203 ? 3.349 -6.224 -0.350 1.00 87.38 203 LEU A O 1
ATOM 1649 N N . ILE A 1 204 ? 2.077 -7.240 -1.894 1.00 85.00 204 ILE A N 1
ATOM 1650 C CA . ILE A 1 204 ? 0.838 -7.186 -1.105 1.00 85.00 204 ILE A CA 1
ATOM 1651 C C . ILE A 1 204 ? 0.838 -8.278 -0.031 1.00 85.00 204 ILE A C 1
ATOM 1653 O O . ILE A 1 204 ? 0.719 -7.987 1.165 1.00 85.00 204 ILE A O 1
ATOM 1657 N N . LEU A 1 205 ? 1.002 -9.536 -0.440 1.00 81.75 205 LEU A N 1
ATOM 1658 C CA . LEU A 1 205 ? 0.689 -10.686 0.406 1.00 81.75 205 LEU A CA 1
ATOM 1659 C C . LEU A 1 205 ? 1.826 -11.016 1.382 1.00 81.75 205 LEU A C 1
ATOM 1661 O O . LEU A 1 205 ? 1.602 -11.151 2.591 1.00 81.75 205 LEU A O 1
ATOM 1665 N N . ILE A 1 206 ? 3.069 -11.066 0.901 1.00 81.31 206 ILE A N 1
ATOM 1666 C CA . ILE A 1 206 ? 4.170 -11.695 1.637 1.00 81.31 206 ILE A CA 1
ATOM 1667 C C . ILE A 1 206 ? 4.873 -10.677 2.560 1.00 81.31 206 ILE A C 1
ATOM 1669 O O . ILE A 1 206 ? 5.280 -9.602 2.120 1.00 81.31 206 ILE A O 1
ATOM 1673 N N . PRO A 1 207 ? 5.015 -10.934 3.876 1.00 73.50 207 PRO A N 1
ATOM 1674 C CA . PRO A 1 207 ? 5.898 -10.160 4.750 1.00 73.50 207 PRO A CA 1
ATOM 1675 C C . PRO A 1 207 ? 7.363 -10.608 4.653 1.00 73.50 207 PRO A C 1
ATOM 1677 O O . PRO A 1 207 ? 7.675 -11.727 4.266 1.00 73.50 207 PRO A O 1
ATOM 1680 N N . GLY A 1 208 ? 8.278 -9.751 5.107 1.00 74.94 208 GLY A N 1
ATOM 1681 C CA . GLY A 1 208 ? 9.671 -10.139 5.341 1.00 74.94 208 GLY A CA 1
ATOM 1682 C C . GLY A 1 208 ? 10.594 -9.892 4.150 1.00 74.94 208 GLY A C 1
ATOM 1683 O O . GLY A 1 208 ? 10.432 -8.917 3.416 1.00 74.94 208 GLY A O 1
ATOM 1684 N N . ARG A 1 209 ? 11.615 -10.742 3.997 1.00 79.50 209 ARG A N 1
ATOM 1685 C CA . ARG A 1 209 ? 12.721 -10.512 3.049 1.00 79.50 209 ARG A CA 1
ATOM 1686 C C . ARG A 1 209 ? 12.285 -10.625 1.588 1.00 79.50 209 ARG A C 1
ATOM 1688 O O . ARG A 1 209 ? 12.744 -9.841 0.766 1.00 79.50 209 ARG A O 1
ATOM 1695 N N . LEU A 1 210 ? 11.332 -11.509 1.286 1.00 83.94 210 LEU A N 1
ATOM 1696 C CA . LEU A 1 210 ? 10.783 -11.681 -0.067 1.00 83.94 210 LEU A CA 1
ATOM 1697 C C . LEU A 1 210 ? 10.099 -10.411 -0.588 1.00 83.94 210 LEU A C 1
ATOM 1699 O O . LEU A 1 210 ? 10.243 -10.057 -1.752 1.00 83.94 210 LEU A O 1
ATOM 1703 N N . LYS A 1 211 ? 9.436 -9.660 0.293 1.00 85.00 211 LYS A N 1
ATOM 1704 C CA . LYS A 1 211 ? 8.847 -8.355 -0.034 1.00 85.00 211 LYS A CA 1
ATOM 1705 C C . LYS A 1 211 ? 9.888 -7.289 -0.369 1.00 85.00 211 LYS A C 1
ATOM 1707 O O . LYS A 1 211 ? 9.590 -6.376 -1.135 1.00 85.00 211 LYS A O 1
ATOM 1712 N N . GLN A 1 212 ? 11.085 -7.383 0.202 1.00 85.81 212 GLN A N 1
ATOM 1713 C CA . GLN A 1 212 ? 12.188 -6.486 -0.145 1.00 85.81 212 GLN A CA 1
ATOM 1714 C C . GLN A 1 212 ? 12.836 -6.898 -1.457 1.00 85.81 212 GLN A C 1
ATOM 1716 O O . GLN A 1 212 ? 13.112 -6.039 -2.284 1.00 85.81 212 GLN A O 1
ATOM 1721 N N . LEU A 1 213 ? 12.984 -8.202 -1.687 1.00 90.62 213 LEU A N 1
ATOM 1722 C CA . LEU A 1 213 ? 13.450 -8.716 -2.968 1.00 90.62 213 LEU A CA 1
ATOM 1723 C C . LEU A 1 213 ? 12.518 -8.284 -4.108 1.00 90.62 213 LEU A C 1
ATOM 1725 O O . LEU A 1 213 ? 12.987 -7.702 -5.077 1.00 90.62 213 LEU A O 1
ATOM 1729 N N . ALA A 1 214 ? 11.202 -8.459 -3.953 1.00 92.06 214 ALA A N 1
ATOM 1730 C CA . ALA A 1 214 ? 10.217 -7.988 -4.928 1.00 92.06 214 ALA A CA 1
ATOM 1731 C C . ALA A 1 214 ? 10.304 -6.470 -5.163 1.00 92.06 214 ALA A C 1
ATOM 1733 O O . ALA A 1 214 ? 10.233 -6.019 -6.300 1.00 92.06 214 ALA A O 1
ATOM 1734 N N . ASN A 1 215 ? 10.518 -5.678 -4.106 1.00 91.12 215 ASN A N 1
ATOM 1735 C CA . ASN A 1 215 ? 10.715 -4.230 -4.222 1.00 91.12 215 ASN A CA 1
ATOM 1736 C C . ASN A 1 215 ? 11.973 -3.869 -5.021 1.00 91.12 215 ASN A C 1
ATOM 1738 O O . ASN A 1 215 ? 11.934 -2.949 -5.828 1.00 91.12 215 ASN A O 1
ATOM 1742 N N . ILE A 1 216 ? 13.079 -4.582 -4.796 1.00 92.75 216 ILE A N 1
ATOM 1743 C CA . ILE A 1 216 ? 14.341 -4.377 -5.517 1.00 92.75 216 ILE A CA 1
ATOM 1744 C C . ILE A 1 216 ? 14.176 -4.767 -6.988 1.00 92.75 216 ILE A C 1
ATOM 1746 O O . ILE A 1 216 ? 14.586 -4.011 -7.861 1.00 92.75 216 ILE A O 1
ATOM 1750 N N . VAL A 1 217 ? 13.532 -5.902 -7.274 1.00 94.19 217 VAL A N 1
ATOM 1751 C CA . VAL A 1 217 ? 13.262 -6.341 -8.652 1.00 94.19 217 VAL A CA 1
ATOM 1752 C C . VAL A 1 217 ? 12.402 -5.312 -9.391 1.00 94.19 217 VAL A C 1
ATOM 1754 O O . VAL A 1 217 ? 12.765 -4.898 -10.488 1.00 94.19 217 VAL A O 1
ATOM 1757 N N . LEU A 1 218 ? 11.311 -4.837 -8.777 1.00 92.81 218 LEU A N 1
ATOM 1758 C CA . LEU A 1 218 ? 10.468 -3.783 -9.354 1.00 92.81 218 LEU A CA 1
ATOM 1759 C C . LEU A 1 218 ? 11.244 -2.481 -9.574 1.00 92.81 218 LEU A C 1
ATOM 1761 O O . LEU A 1 218 ? 11.095 -1.853 -10.616 1.00 92.81 218 LEU A O 1
ATOM 1765 N N . LEU A 1 219 ? 12.112 -2.098 -8.635 1.00 93.25 219 LEU A N 1
ATOM 1766 C CA . LEU A 1 219 ? 12.956 -0.915 -8.776 1.00 93.25 219 LEU A CA 1
ATOM 1767 C C . LEU A 1 219 ? 13.906 -1.038 -9.975 1.00 93.25 219 LEU A C 1
ATOM 1769 O O . LEU A 1 219 ? 14.031 -0.095 -10.750 1.00 93.25 219 LEU A O 1
ATOM 1773 N N . VAL A 1 220 ? 14.538 -2.201 -10.159 1.00 93.25 220 VAL A N 1
ATOM 1774 C CA . VAL A 1 220 ? 15.408 -2.467 -11.315 1.00 93.25 220 VAL A CA 1
ATOM 1775 C C . VAL A 1 220 ? 14.621 -2.396 -12.625 1.00 93.25 220 VAL A C 1
ATOM 1777 O O . VAL A 1 220 ? 15.117 -1.825 -13.594 1.00 93.25 220 VAL A O 1
ATOM 1780 N N . LEU A 1 221 ? 13.389 -2.916 -12.663 1.00 92.56 221 LEU A N 1
ATOM 1781 C CA . LEU A 1 221 ? 12.529 -2.813 -13.846 1.00 92.56 221 LEU A CA 1
ATOM 1782 C C . LEU A 1 221 ? 12.172 -1.360 -14.180 1.00 92.56 221 LEU A C 1
ATOM 1784 O O . LEU A 1 221 ? 12.261 -0.975 -15.344 1.00 92.56 221 LEU A O 1
ATOM 1788 N N . MET A 1 222 ? 11.816 -0.549 -13.179 1.00 93.19 222 MET A N 1
ATOM 1789 C CA . MET A 1 222 ? 11.509 0.872 -13.385 1.00 93.19 222 MET A CA 1
ATOM 1790 C C . MET A 1 222 ? 12.746 1.659 -13.836 1.00 93.19 222 MET A C 1
ATOM 1792 O O . MET A 1 222 ? 12.662 2.429 -14.787 1.00 93.19 222 MET A O 1
ATOM 1796 N N . LEU A 1 223 ? 13.920 1.406 -13.246 1.00 91.19 223 LEU A N 1
ATOM 1797 C CA . LEU A 1 223 ? 15.182 2.009 -13.696 1.00 91.19 223 LEU A CA 1
ATOM 1798 C C . LEU A 1 223 ? 15.523 1.611 -15.137 1.00 91.19 223 LEU A C 1
ATOM 1800 O O . LEU A 1 223 ? 15.968 2.446 -15.923 1.00 91.19 223 LEU A O 1
ATOM 1804 N N . GLY A 1 224 ? 15.279 0.349 -15.499 1.00 89.12 224 GLY A N 1
ATOM 1805 C CA . GLY A 1 224 ? 15.414 -0.132 -16.871 1.00 89.12 224 GLY A CA 1
ATOM 1806 C C . GLY A 1 224 ? 14.480 0.601 -17.836 1.00 89.12 224 GLY A C 1
ATOM 1807 O O . GLY A 1 224 ? 14.921 1.005 -18.910 1.00 89.12 224 GLY A O 1
ATOM 1808 N N . ALA A 1 225 ? 13.225 0.834 -17.442 1.00 88.69 225 ALA A N 1
ATOM 1809 C CA . ALA A 1 225 ? 12.265 1.598 -18.236 1.00 88.69 225 ALA A CA 1
ATOM 1810 C C . ALA A 1 225 ? 12.737 3.047 -18.449 1.00 88.69 225 ALA A C 1
ATOM 1812 O O . ALA A 1 225 ? 12.835 3.494 -19.595 1.00 88.69 225 ALA A O 1
ATOM 1813 N N . VAL A 1 226 ? 13.144 3.737 -17.376 1.00 89.12 226 VAL A N 1
ATOM 1814 C CA . VAL A 1 226 ? 13.714 5.096 -17.445 1.00 89.12 226 VAL A CA 1
ATOM 1815 C C . VAL A 1 226 ? 14.924 5.136 -18.379 1.00 89.12 226 VAL A C 1
ATOM 1817 O O . VAL A 1 226 ? 14.998 5.998 -19.252 1.00 89.12 226 VAL A O 1
ATOM 1820 N N . TYR A 1 227 ? 15.844 4.172 -18.263 1.00 89.75 227 TYR A N 1
ATOM 1821 C CA . TYR A 1 227 ? 16.999 4.071 -19.157 1.00 89.75 227 TYR A CA 1
ATOM 1822 C C . TYR A 1 227 ? 16.581 3.927 -20.623 1.00 89.75 227 TYR A C 1
ATOM 1824 O O . TYR A 1 227 ? 17.138 4.596 -21.491 1.00 89.75 227 TYR A O 1
ATOM 1832 N N . THR A 1 228 ? 15.605 3.064 -20.918 1.00 88.56 228 THR A N 1
ATOM 1833 C CA . THR A 1 228 ? 15.174 2.842 -22.303 1.00 88.56 228 THR A CA 1
ATOM 1834 C C . THR A 1 228 ? 14.523 4.079 -22.912 1.00 88.56 228 THR A C 1
ATOM 1836 O O . THR A 1 228 ? 14.825 4.406 -24.057 1.00 88.56 228 THR A O 1
ATOM 1839 N N . HIS A 1 229 ? 13.713 4.818 -22.150 1.00 86.81 229 HIS A N 1
ATOM 1840 C CA . HIS A 1 229 ? 13.160 6.093 -22.608 1.00 86.81 229 HIS A CA 1
ATOM 1841 C C . HIS A 1 229 ? 14.243 7.155 -22.802 1.00 86.81 229 HIS A C 1
ATOM 1843 O O . HIS A 1 229 ? 14.230 7.875 -23.801 1.00 86.81 229 HIS A O 1
ATOM 1849 N N . TYR A 1 230 ? 15.218 7.215 -21.893 1.00 87.38 230 TYR A N 1
ATOM 1850 C CA . TYR A 1 230 ? 16.372 8.100 -22.023 1.00 87.38 230 TYR A CA 1
ATOM 1851 C C . TYR A 1 230 ? 17.184 7.799 -23.292 1.00 87.38 230 TYR A C 1
ATOM 1853 O O . TYR A 1 230 ? 17.496 8.709 -24.056 1.00 87.38 230 TYR A O 1
ATOM 1861 N N . ALA A 1 231 ? 17.455 6.521 -23.573 1.00 86.75 231 ALA A N 1
ATOM 1862 C CA . ALA A 1 231 ? 18.174 6.082 -24.770 1.00 86.75 231 ALA A CA 1
ATOM 1863 C C . ALA A 1 231 ? 17.388 6.300 -26.078 1.00 86.75 231 ALA A C 1
ATOM 1865 O O . ALA A 1 231 ? 1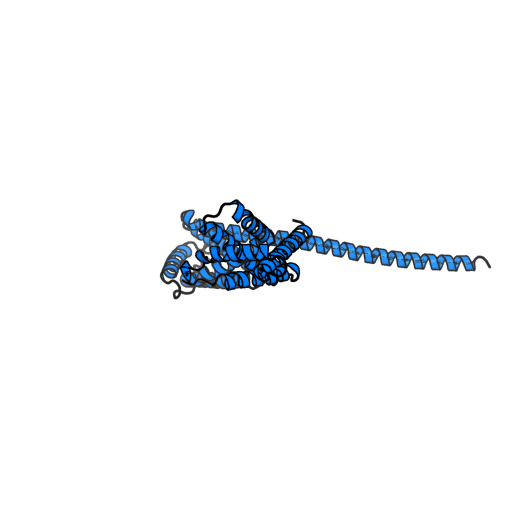7.983 6.365 -27.152 1.00 86.75 231 ALA A O 1
ATOM 1866 N N . LEU A 1 232 ? 16.061 6.406 -25.996 1.00 87.06 232 LEU A N 1
ATOM 1867 C CA . LEU A 1 232 ? 15.177 6.762 -27.108 1.00 87.06 232 LEU A CA 1
ATOM 1868 C C . LEU A 1 232 ? 15.016 8.276 -27.301 1.00 87.06 232 LEU A C 1
ATOM 1870 O O . LEU A 1 232 ? 14.333 8.681 -28.239 1.00 87.06 232 LEU A O 1
ATOM 1874 N N . HIS A 1 233 ? 15.644 9.095 -26.448 1.00 85.81 233 HIS A N 1
ATOM 1875 C CA . HIS A 1 233 ? 15.499 10.552 -26.421 1.00 85.81 233 HIS A CA 1
ATOM 1876 C C . HIS A 1 233 ? 14.034 11.013 -26.311 1.00 85.81 233 HIS A C 1
ATOM 1878 O O . HIS A 1 233 ? 13.641 12.025 -26.895 1.00 85.81 233 HIS A O 1
ATOM 1884 N N . ASP A 1 234 ? 13.217 10.268 -25.558 1.00 85.44 234 ASP A N 1
ATOM 1885 C CA . ASP A 1 234 ? 11.844 10.676 -25.25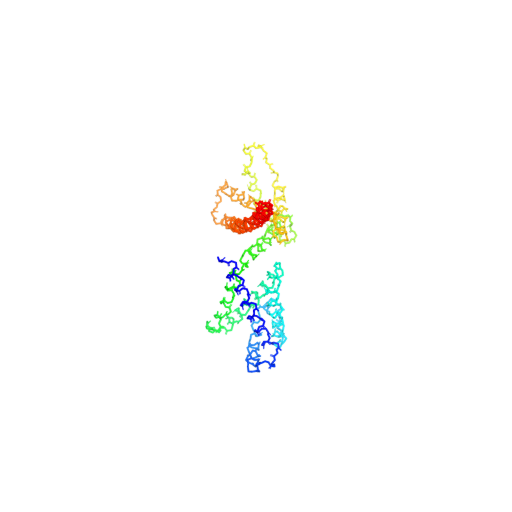7 1.00 85.44 234 ASP A CA 1
ATOM 1886 C C . ASP A 1 234 ? 11.828 11.945 -24.372 1.00 85.44 234 ASP A C 1
ATOM 1888 O O . ASP A 1 234 ? 12.810 12.299 -23.716 1.00 85.44 234 ASP A O 1
ATOM 1892 N N . LYS A 1 235 ? 10.698 12.662 -24.344 1.00 84.12 235 LYS A N 1
ATOM 1893 C CA . LYS A 1 235 ? 10.519 13.842 -23.477 1.00 84.12 235 LYS A CA 1
ATOM 1894 C C . LYS A 1 235 ? 10.410 13.430 -22.005 1.00 84.12 235 LYS A C 1
ATOM 1896 O O . LYS A 1 235 ? 9.880 12.362 -21.703 1.00 84.12 235 LYS A O 1
ATOM 1901 N N . LEU A 1 236 ? 10.814 14.318 -21.090 1.00 77.38 236 LEU A N 1
ATOM 1902 C CA . LEU A 1 236 ? 10.707 14.084 -19.642 1.00 77.38 236 LEU A CA 1
ATOM 1903 C C . LEU A 1 236 ? 9.271 13.795 -19.185 1.00 77.38 236 LEU A C 1
ATOM 1905 O O . LEU A 1 236 ? 9.089 12.934 -18.332 1.00 77.38 236 LEU A O 1
ATOM 1909 N N . ASP A 1 237 ? 8.262 14.421 -19.799 1.00 76.12 237 ASP A N 1
ATOM 1910 C CA . ASP A 1 237 ? 6.843 14.173 -19.485 1.00 76.12 237 ASP A CA 1
ATOM 1911 C C . ASP A 1 237 ? 6.457 12.697 -19.636 1.00 76.12 237 ASP A C 1
ATOM 1913 O O . ASP A 1 237 ? 5.607 12.189 -18.908 1.00 76.12 237 ASP A O 1
ATOM 1917 N N . ARG A 1 238 ? 7.118 11.991 -20.562 1.00 79.81 238 ARG A N 1
ATOM 1918 C CA . ARG A 1 238 ? 6.898 10.567 -20.810 1.00 79.81 238 ARG A CA 1
ATOM 1919 C C . ARG A 1 238 ? 7.642 9.662 -19.827 1.00 79.81 238 ARG A C 1
ATOM 1921 O O . ARG A 1 238 ? 7.207 8.540 -19.651 1.00 79.81 238 ARG A O 1
ATOM 1928 N N . MET A 1 239 ? 8.725 10.149 -19.213 1.00 83.75 239 MET A N 1
ATOM 1929 C CA . MET A 1 239 ? 9.532 9.427 -18.210 1.00 83.75 239 MET A CA 1
ATOM 1930 C C . MET A 1 239 ? 9.110 9.726 -16.767 1.00 83.75 239 MET A C 1
ATOM 1932 O O . MET A 1 239 ? 9.537 9.054 -15.825 1.00 83.75 239 MET A O 1
ATOM 1936 N N . ALA A 1 240 ? 8.336 10.795 -16.571 1.00 79.69 240 ALA A N 1
ATOM 1937 C CA . ALA A 1 240 ? 7.878 11.248 -15.270 1.00 79.69 240 ALA A CA 1
ATOM 1938 C C . ALA A 1 240 ? 7.187 10.143 -14.447 1.00 79.69 240 ALA A C 1
ATOM 1940 O O . ALA A 1 240 ? 7.561 9.989 -13.279 1.00 79.69 240 ALA A O 1
ATOM 1941 N N . PRO A 1 241 ? 6.233 9.350 -14.987 1.00 83.69 241 PRO A N 1
ATOM 1942 C CA . PRO A 1 241 ? 5.571 8.330 -14.178 1.00 83.69 241 PRO A CA 1
ATOM 1943 C C . PRO A 1 241 ? 6.545 7.245 -13.694 1.00 83.69 241 PRO A C 1
ATOM 1945 O O . PRO A 1 241 ? 6.491 6.863 -12.524 1.00 83.69 241 PRO A O 1
ATOM 1948 N N . GLU A 1 242 ? 7.488 6.801 -14.527 1.00 88.25 242 GLU A N 1
ATOM 1949 C CA . GLU A 1 242 ? 8.495 5.801 -14.159 1.00 88.25 242 GLU A CA 1
ATOM 1950 C C . GLU A 1 242 ? 9.459 6.338 -13.094 1.00 88.25 242 GLU A C 1
ATOM 1952 O O . GLU A 1 242 ? 9.756 5.640 -12.122 1.00 88.25 242 GLU A O 1
ATOM 1957 N N . ILE A 1 243 ? 9.907 7.594 -13.227 1.00 84.56 243 ILE A N 1
ATOM 1958 C CA . ILE A 1 243 ? 10.806 8.248 -12.263 1.00 84.56 243 ILE A CA 1
ATOM 1959 C C . ILE A 1 243 ? 10.128 8.393 -10.897 1.00 84.56 243 ILE A C 1
ATOM 1961 O O . ILE A 1 243 ? 10.734 8.069 -9.872 1.00 84.56 243 ILE A O 1
ATOM 1965 N N . ILE A 1 244 ? 8.869 8.842 -10.864 1.00 86.69 244 ILE A N 1
ATOM 1966 C CA . ILE A 1 244 ? 8.105 9.001 -9.619 1.00 86.69 244 ILE A CA 1
ATOM 1967 C C . ILE A 1 244 ? 7.978 7.652 -8.902 1.00 86.69 244 ILE A C 1
ATOM 1969 O O . ILE A 1 244 ? 8.239 7.556 -7.701 1.00 86.69 244 ILE A O 1
ATOM 1973 N N . ILE A 1 245 ? 7.638 6.587 -9.632 1.00 86.44 245 ILE A N 1
ATOM 1974 C CA . ILE A 1 245 ? 7.516 5.240 -9.060 1.00 86.44 245 ILE A CA 1
ATOM 1975 C C . ILE A 1 245 ? 8.878 4.729 -8.565 1.00 86.44 245 ILE A C 1
ATOM 1977 O O . ILE A 1 245 ? 8.957 4.163 -7.472 1.00 86.44 245 ILE A O 1
ATOM 1981 N N . CYS A 1 246 ? 9.959 4.977 -9.311 1.00 87.25 246 CYS A N 1
ATOM 1982 C CA . CYS A 1 246 ? 11.330 4.687 -8.887 1.00 87.25 246 CYS A CA 1
ATOM 1983 C C . CYS A 1 246 ? 11.664 5.339 -7.540 1.00 87.25 246 CYS A C 1
ATOM 1985 O O . CYS A 1 246 ? 12.093 4.651 -6.611 1.00 87.25 246 CYS A O 1
ATOM 1987 N N . LEU A 1 247 ? 11.436 6.650 -7.415 1.00 81.00 247 LEU A N 1
ATOM 1988 C CA . LEU A 1 247 ? 11.711 7.400 -6.189 1.00 81.00 247 LEU A CA 1
ATOM 1989 C C . LEU A 1 247 ? 10.926 6.835 -5.006 1.00 81.00 247 LEU A C 1
ATOM 1991 O O . LEU A 1 247 ? 11.498 6.593 -3.946 1.00 81.00 247 LEU A O 1
ATOM 1995 N N . LEU A 1 248 ? 9.643 6.534 -5.195 1.00 83.62 248 LEU A N 1
ATOM 1996 C CA . LEU A 1 248 ? 8.798 6.021 -4.121 1.00 83.62 248 LEU A CA 1
ATOM 1997 C C . LEU A 1 248 ? 9.176 4.588 -3.689 1.00 83.62 248 LEU A C 1
ATOM 1999 O O . LEU A 1 248 ? 9.122 4.271 -2.495 1.00 83.62 248 LEU A O 1
ATOM 2003 N N . LEU A 1 249 ? 9.617 3.729 -4.618 1.00 85.38 249 LEU A N 1
ATOM 2004 C CA . LEU A 1 249 ? 10.169 2.402 -4.302 1.00 85.38 249 LEU A CA 1
ATOM 2005 C C . LEU A 1 249 ? 11.494 2.493 -3.526 1.00 85.38 249 LEU A C 1
ATOM 2007 O O . LEU A 1 249 ? 11.726 1.680 -2.622 1.00 85.38 249 LEU A O 1
ATOM 2011 N N . VAL A 1 250 ? 12.339 3.484 -3.837 1.00 85.06 250 VAL A N 1
ATOM 2012 C CA . VAL A 1 250 ? 13.575 3.781 -3.089 1.00 85.06 250 VAL A CA 1
ATOM 2013 C C . VAL A 1 250 ? 13.248 4.295 -1.692 1.00 85.06 250 VAL A C 1
ATOM 2015 O O . VAL A 1 250 ? 13.772 3.762 -0.713 1.00 85.06 250 VAL A O 1
ATOM 2018 N N . THR A 1 251 ? 12.337 5.263 -1.564 1.00 78.19 251 THR A N 1
ATOM 2019 C CA . THR A 1 251 ? 11.877 5.780 -0.267 1.00 78.19 251 THR A CA 1
ATOM 2020 C C . THR A 1 251 ? 11.393 4.645 0.631 1.00 78.19 251 THR A C 1
ATOM 2022 O O . THR A 1 251 ? 11.784 4.550 1.795 1.00 78.19 251 THR A O 1
ATOM 2025 N N . ARG A 1 252 ? 10.607 3.714 0.081 1.00 81.25 252 ARG A N 1
ATOM 2026 C CA . ARG A 1 252 ? 10.147 2.527 0.807 1.00 81.25 252 ARG A CA 1
ATOM 2027 C C . ARG A 1 252 ? 11.300 1.635 1.284 1.00 81.25 252 ARG A C 1
ATOM 2029 O O . ARG A 1 252 ? 11.253 1.135 2.410 1.00 81.25 252 ARG A O 1
ATOM 2036 N N . LEU A 1 253 ? 12.325 1.435 0.455 1.00 80.50 253 LEU A N 1
ATOM 2037 C CA . LEU A 1 253 ? 13.507 0.642 0.805 1.00 80.50 253 LEU A CA 1
ATOM 2038 C C . LEU A 1 253 ? 14.320 1.307 1.927 1.00 80.50 253 LEU A C 1
ATOM 2040 O O . LEU A 1 253 ? 14.725 0.630 2.872 1.00 80.50 253 LEU A O 1
ATOM 2044 N N . ILE A 1 254 ? 14.515 2.627 1.856 1.00 75.62 254 ILE A N 1
ATOM 2045 C CA . ILE A 1 254 ? 15.216 3.413 2.882 1.00 75.62 254 ILE A CA 1
ATOM 2046 C C . ILE A 1 254 ? 14.496 3.292 4.226 1.00 75.62 254 ILE A C 1
ATOM 2048 O O . ILE A 1 254 ? 15.122 2.973 5.236 1.00 75.62 254 ILE A O 1
ATOM 2052 N N . ILE A 1 255 ? 13.173 3.464 4.246 1.00 72.88 255 ILE A N 1
ATOM 2053 C CA . ILE A 1 255 ? 12.398 3.401 5.490 1.00 72.88 255 ILE A CA 1
ATOM 2054 C C . ILE A 1 255 ? 12.424 1.988 6.095 1.00 72.88 255 ILE A C 1
ATOM 2056 O O . ILE A 1 255 ? 12.525 1.833 7.315 1.00 72.88 255 ILE A O 1
ATOM 2060 N N . TYR A 1 256 ? 12.405 0.939 5.265 1.00 75.44 256 TYR A N 1
ATOM 2061 C CA . TYR A 1 256 ? 12.595 -0.429 5.750 1.00 75.44 256 TYR A CA 1
ATOM 2062 C C . TYR A 1 256 ? 13.972 -0.629 6.400 1.00 75.44 256 TYR A C 1
ATOM 2064 O O . TYR A 1 256 ? 14.065 -1.256 7.459 1.00 75.44 256 TYR A O 1
ATOM 2072 N N . GLN A 1 257 ? 15.036 -0.095 5.794 1.00 74.69 257 GLN A N 1
ATOM 2073 C CA . GLN A 1 257 ? 16.388 -0.186 6.351 1.00 74.69 257 GLN A CA 1
ATOM 2074 C C . GLN A 1 257 ? 16.514 0.565 7.682 1.00 74.69 257 GLN A C 1
ATOM 2076 O O . GLN A 1 257 ? 17.041 0.002 8.642 1.00 74.69 257 GLN A O 1
ATOM 2081 N N . GLN A 1 258 ? 15.944 1.770 7.783 1.00 66.75 258 GLN A N 1
ATOM 2082 C CA . GLN A 1 258 ? 15.893 2.535 9.035 1.00 66.75 258 GLN A CA 1
ATOM 2083 C C . GLN A 1 258 ? 15.159 1.762 10.142 1.00 66.75 258 GLN A C 1
ATOM 2085 O O . GLN A 1 258 ? 15.682 1.604 11.244 1.00 66.75 258 GLN A O 1
ATOM 2090 N N . GLY A 1 259 ? 13.993 1.182 9.832 1.00 66.75 259 GLY A N 1
ATOM 2091 C CA . GLY A 1 259 ? 13.230 0.374 10.789 1.00 66.75 259 GLY A CA 1
ATOM 2092 C C . GLY A 1 259 ? 13.949 -0.907 11.233 1.00 66.75 259 GLY A C 1
ATOM 2093 O O . GLY A 1 259 ? 13.795 -1.340 12.377 1.00 66.75 259 GLY A O 1
ATOM 2094 N N . LYS A 1 260 ? 14.764 -1.512 10.358 1.00 65.62 260 LYS A N 1
ATOM 2095 C CA . LYS A 1 260 ? 15.603 -2.668 10.707 1.00 65.62 260 LYS A CA 1
ATOM 2096 C C . LYS A 1 260 ? 16.752 -2.265 11.636 1.00 65.62 260 LYS A C 1
ATOM 2098 O O . LYS A 1 260 ? 17.004 -2.983 12.600 1.00 65.62 260 LYS A O 1
ATOM 2103 N N . SER A 1 261 ? 17.397 -1.124 11.385 1.00 60.47 261 SER A N 1
ATOM 2104 C CA . SER A 1 261 ? 18.498 -0.618 12.216 1.00 60.47 261 SER A CA 1
ATOM 2105 C C . SER A 1 261 ? 18.052 -0.393 13.663 1.00 60.47 261 SER A C 1
ATOM 2107 O O . SER A 1 261 ? 18.680 -0.902 14.587 1.00 60.47 261 SER A O 1
ATOM 2109 N N . SER A 1 262 ? 16.892 0.242 13.867 1.00 59.75 262 SER A N 1
ATOM 2110 C CA . SER A 1 262 ? 16.343 0.483 15.210 1.00 59.75 262 SER A CA 1
ATOM 2111 C C . SER 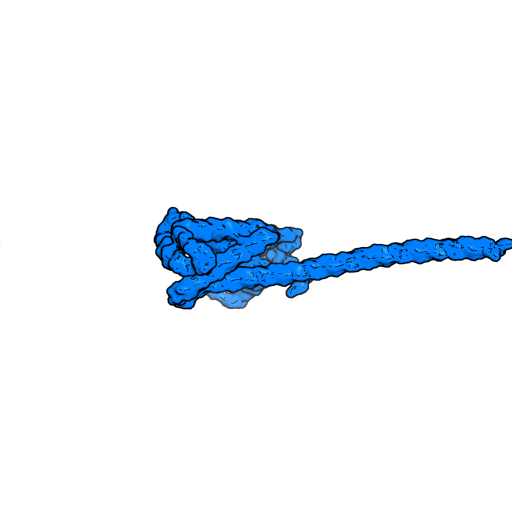A 1 262 ? 15.903 -0.792 15.942 1.00 59.75 262 SER A C 1
ATOM 2113 O O . SER A 1 262 ? 15.863 -0.816 17.170 1.00 59.75 262 SER A O 1
ATOM 2115 N N . ARG A 1 263 ? 15.536 -1.859 15.217 1.00 60.75 263 ARG A N 1
ATOM 2116 C CA . ARG A 1 263 ? 15.187 -3.157 15.822 1.00 60.75 263 ARG A CA 1
ATOM 2117 C C . ARG A 1 263 ? 16.431 -3.958 16.205 1.00 60.75 263 ARG A C 1
ATOM 2119 O O . ARG A 1 263 ? 16.422 -4.610 17.245 1.00 60.75 263 ARG A O 1
ATOM 2126 N N . ASN A 1 264 ? 17.473 -3.898 15.381 1.00 62.50 264 ASN A N 1
ATOM 2127 C CA . ASN A 1 264 ? 18.748 -4.546 15.665 1.00 62.50 264 ASN A CA 1
ATOM 2128 C C . ASN A 1 264 ? 19.418 -3.924 16.895 1.00 62.50 264 ASN A C 1
ATOM 2130 O O . ASN A 1 264 ? 19.818 -4.666 17.778 1.00 62.50 264 ASN A O 1
ATOM 2134 N N . GLU A 1 265 ? 19.432 -2.593 17.011 1.00 65.00 265 GLU A N 1
ATOM 2135 C CA . GLU A 1 265 ? 20.009 -1.896 18.171 1.00 65.00 265 GLU A CA 1
ATOM 2136 C C . GLU A 1 265 ? 19.337 -2.301 19.495 1.00 65.00 265 GLU A C 1
ATOM 2138 O O . GLU A 1 265 ? 20.013 -2.561 20.485 1.00 65.00 265 GLU A O 1
ATOM 2143 N N . LYS A 1 266 ? 18.004 -2.440 19.507 1.00 63.50 266 LYS A N 1
ATOM 2144 C CA . LYS A 1 266 ? 17.263 -2.925 20.685 1.00 63.50 266 LYS A CA 1
ATOM 2145 C C . LYS A 1 266 ? 17.591 -4.375 21.034 1.00 63.50 266 LYS A C 1
ATOM 2147 O O . LYS A 1 266 ? 17.696 -4.704 22.204 1.00 63.50 266 LYS A O 1
ATOM 2152 N N . SER A 1 267 ? 17.739 -5.239 20.029 1.00 63.31 267 SER A N 1
ATOM 2153 C CA . SER A 1 267 ? 18.083 -6.646 20.255 1.00 63.31 267 SER A CA 1
ATOM 2154 C C . SER A 1 267 ? 19.520 -6.832 20.733 1.00 63.31 267 SER A C 1
ATOM 2156 O O . SER A 1 267 ? 19.781 -7.831 21.391 1.00 63.31 267 SER A O 1
ATOM 2158 N N . THR A 1 268 ? 20.435 -5.927 20.378 1.00 70.19 268 THR A N 1
ATOM 2159 C CA . THR A 1 268 ? 21.806 -5.926 20.900 1.00 70.19 268 THR A CA 1
ATOM 2160 C C . THR A 1 268 ? 21.814 -5.466 22.355 1.00 70.19 268 THR A C 1
ATOM 2162 O O . THR A 1 268 ? 22.290 -6.212 23.193 1.00 70.19 268 THR A O 1
ATOM 2165 N N . LYS A 1 269 ? 21.139 -4.353 22.687 1.00 71.69 269 LYS A N 1
ATOM 2166 C CA . LYS A 1 269 ? 21.026 -3.868 24.078 1.00 71.69 269 LYS A CA 1
ATOM 2167 C C . LYS A 1 269 ? 20.418 -4.902 25.033 1.00 71.69 269 LYS A C 1
ATOM 2169 O O . LYS A 1 269 ? 20.968 -5.128 26.098 1.00 71.69 269 LYS A O 1
ATOM 2174 N N . LEU A 1 270 ? 19.352 -5.594 24.616 1.00 73.00 270 LEU A N 1
ATOM 2175 C CA . LEU A 1 270 ? 18.763 -6.688 25.405 1.00 73.00 270 LEU A CA 1
ATOM 2176 C C . LEU A 1 270 ? 19.709 -7.885 25.584 1.00 73.00 270 LEU A C 1
ATOM 2178 O O . LEU A 1 270 ? 19.637 -8.569 26.595 1.00 73.00 270 LEU A O 1
ATOM 2182 N N . LYS A 1 271 ? 20.566 -8.182 24.601 1.00 70.69 271 LYS A N 1
ATOM 2183 C CA . LYS A 1 271 ? 21.563 -9.251 24.741 1.00 70.69 271 LYS A CA 1
ATOM 2184 C C . LYS A 1 271 ? 22.694 -8.837 25.674 1.00 70.69 271 LYS A C 1
ATOM 2186 O O . LYS A 1 271 ? 23.159 -9.675 26.436 1.00 70.69 271 LYS A O 1
ATOM 2191 N N . ASP A 1 272 ? 23.103 -7.576 25.618 1.00 73.06 272 ASP A N 1
ATOM 2192 C CA . ASP A 1 272 ? 24.145 -7.031 26.486 1.00 73.06 272 ASP A CA 1
ATOM 2193 C C . ASP A 1 272 ? 23.663 -6.964 27.948 1.00 73.06 272 ASP A C 1
ATOM 2195 O O . ASP A 1 272 ? 24.422 -7.313 28.843 1.00 73.06 272 ASP A O 1
ATOM 2199 N N . GLU A 1 273 ? 22.390 -6.620 28.194 1.00 72.50 273 GLU A N 1
ATOM 2200 C CA . GLU A 1 273 ? 21.771 -6.650 29.533 1.00 72.50 273 GLU A CA 1
ATOM 2201 C C . GLU A 1 273 ? 21.696 -8.074 30.108 1.00 72.50 273 GLU A C 1
ATOM 2203 O O . GLU A 1 273 ? 22.197 -8.305 31.202 1.00 72.50 273 GLU A O 1
ATOM 2208 N N . VAL A 1 274 ? 21.182 -9.052 29.349 1.00 75.00 274 VAL A N 1
ATOM 2209 C CA . VAL A 1 274 ? 21.108 -10.458 29.804 1.00 75.00 274 VAL A CA 1
ATOM 2210 C C . VAL A 1 274 ? 22.502 -11.055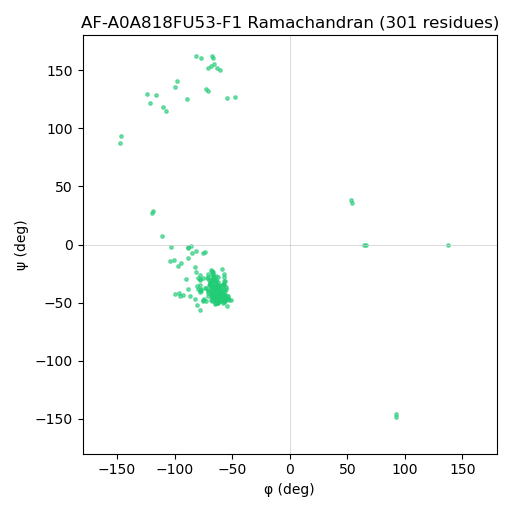 30.043 1.00 75.00 274 VAL A C 1
ATOM 2212 O O . VAL A 1 274 ? 22.704 -11.801 30.993 1.00 75.00 274 VAL A O 1
ATOM 2215 N N . THR A 1 275 ? 23.488 -10.702 29.211 1.00 73.06 275 THR A N 1
ATOM 2216 C CA . THR A 1 275 ? 24.873 -11.181 29.376 1.00 73.06 275 THR A CA 1
ATOM 2217 C C . THR A 1 275 ? 25.555 -10.556 30.596 1.00 73.06 275 THR A C 1
ATOM 2219 O O . THR A 1 275 ? 26.439 -11.177 31.181 1.00 73.06 275 THR A O 1
ATOM 2222 N N . ASN A 1 276 ? 25.188 -9.329 30.972 1.00 71.69 276 ASN A N 1
ATOM 2223 C CA . ASN A 1 276 ? 25.717 -8.688 32.174 1.00 71.69 276 ASN A CA 1
ATOM 2224 C C . ASN A 1 276 ? 25.047 -9.242 33.442 1.00 71.69 276 ASN A C 1
ATOM 2226 O O . ASN A 1 276 ? 25.761 -9.542 34.390 1.00 71.69 276 ASN A O 1
ATOM 2230 N N . GLU A 1 277 ? 23.734 -9.498 33.428 1.00 68.88 277 GLU A N 1
ATOM 2231 C CA . GLU A 1 277 ? 23.038 -10.168 34.543 1.00 68.88 277 GLU A CA 1
ATOM 2232 C C . GLU A 1 277 ? 23.558 -11.599 34.788 1.00 68.88 277 GLU A C 1
ATOM 2234 O O . GLU A 1 277 ? 23.737 -12.007 35.933 1.00 68.88 277 GLU A O 1
ATOM 2239 N N . GLU A 1 278 ? 23.859 -12.367 33.732 1.00 69.06 278 GLU A N 1
ATOM 2240 C CA . GLU A 1 278 ? 24.470 -13.701 33.878 1.00 69.06 278 GLU A CA 1
ATOM 2241 C C . GLU A 1 278 ? 25.887 -13.651 34.470 1.00 69.06 278 GLU A C 1
ATOM 2243 O O . GLU A 1 278 ? 26.297 -14.593 35.149 1.00 69.06 278 GLU A O 1
ATOM 2248 N N . LYS A 1 279 ? 26.640 -12.572 34.224 1.00 67.19 279 LYS A N 1
ATOM 2249 C CA . LYS A 1 279 ? 27.987 -12.388 34.780 1.00 67.19 279 LYS A CA 1
ATOM 2250 C C . LYS A 1 279 ? 27.957 -11.941 36.236 1.00 67.19 279 LYS A C 1
ATOM 2252 O O . LYS A 1 279 ? 28.748 -12.459 37.016 1.00 67.19 279 LYS A O 1
ATOM 2257 N N . ASP A 1 280 ? 27.046 -11.042 36.594 1.00 68.50 280 ASP A N 1
ATOM 2258 C CA . ASP A 1 280 ? 26.899 -10.573 37.974 1.00 68.50 280 ASP A CA 1
ATOM 2259 C C . ASP A 1 280 ? 26.421 -11.714 38.891 1.00 68.50 280 ASP A C 1
ATOM 2261 O O . ASP A 1 280 ? 27.025 -11.941 39.935 1.00 68.50 280 ASP A O 1
ATOM 2265 N N . ASN A 1 281 ? 25.458 -12.536 38.449 1.00 67.69 281 ASN A N 1
ATOM 2266 C CA . ASN A 1 281 ? 25.012 -13.712 39.213 1.00 67.69 281 ASN A CA 1
ATOM 2267 C C . ASN A 1 281 ? 26.105 -14.785 39.379 1.00 67.69 281 ASN A C 1
ATOM 2269 O O . ASN A 1 281 ? 26.135 -15.486 40.388 1.00 67.69 281 ASN A O 1
ATOM 2273 N N . GLN A 1 282 ? 26.996 -14.956 38.394 1.00 63.28 282 GLN A N 1
ATOM 2274 C CA . GLN A 1 282 ? 28.125 -15.887 38.524 1.00 63.28 282 GLN A CA 1
ATOM 2275 C C . GLN A 1 282 ? 29.192 -15.350 39.480 1.00 63.28 282 GLN A C 1
ATOM 2277 O O . GLN A 1 282 ? 29.763 -16.124 40.243 1.00 63.28 282 GLN A O 1
ATOM 2282 N N . GLN A 1 283 ? 29.442 -14.041 39.471 1.00 61.19 283 GLN A N 1
ATOM 2283 C CA . GLN A 1 283 ? 30.396 -13.412 40.379 1.00 61.19 283 GLN A CA 1
ATOM 2284 C C . GLN A 1 283 ? 29.910 -13.485 41.836 1.00 61.19 283 GLN A C 1
ATOM 2286 O O . GLN A 1 283 ? 30.680 -13.879 42.705 1.00 61.19 283 GLN A O 1
ATOM 2291 N N . GLU A 1 284 ? 28.622 -13.229 42.082 1.00 60.97 284 GLU A N 1
ATOM 2292 C CA . GLU A 1 284 ? 28.009 -13.310 43.417 1.00 60.97 284 GLU A CA 1
ATOM 2293 C C . GLU A 1 284 ? 28.074 -14.739 43.994 1.00 60.97 284 GLU A C 1
ATOM 2295 O O . GLU A 1 284 ? 28.432 -14.920 45.155 1.00 60.97 284 GLU A O 1
ATOM 2300 N N . SER A 1 285 ? 27.874 -15.770 43.159 1.00 58.69 285 SER A N 1
ATOM 2301 C CA . SER A 1 285 ? 28.014 -17.175 43.586 1.00 58.69 285 SER A CA 1
ATOM 2302 C C . SER A 1 285 ? 29.450 -17.595 43.934 1.00 58.69 285 SER A C 1
ATOM 2304 O O . SER A 1 285 ? 29.647 -18.469 44.773 1.00 58.69 285 SER A O 1
ATOM 2306 N N . VAL A 1 286 ? 30.458 -16.979 43.306 1.00 60.56 286 VAL A N 1
ATOM 2307 C CA . VAL A 1 286 ? 31.881 -17.261 43.574 1.00 60.56 286 VAL A CA 1
ATOM 2308 C C . VAL A 1 286 ? 32.354 -16.530 44.831 1.00 60.56 286 VAL A C 1
ATOM 2310 O O . VAL A 1 286 ? 33.168 -17.061 45.589 1.00 60.56 286 VAL A O 1
ATOM 2313 N N . ASP A 1 287 ? 31.840 -15.324 45.065 1.00 60.41 287 ASP A N 1
ATOM 2314 C CA . ASP A 1 287 ? 32.184 -14.535 46.242 1.00 60.41 287 ASP A CA 1
ATOM 2315 C C . ASP A 1 287 ? 31.573 -15.153 47.521 1.00 60.41 287 ASP A C 1
ATOM 2317 O O . ASP A 1 287 ? 32.301 -15.286 48.508 1.00 60.41 287 ASP A O 1
ATOM 2321 N N . GLU A 1 288 ? 30.327 -15.656 47.481 1.00 59.44 288 GLU A N 1
ATOM 2322 C CA . GLU A 1 288 ? 29.698 -16.402 48.595 1.00 59.44 288 GLU A CA 1
ATOM 2323 C C . GLU A 1 288 ? 30.467 -17.690 48.957 1.00 59.44 288 GLU A C 1
ATOM 2325 O O . GLU A 1 288 ? 30.775 -17.925 50.128 1.00 59.44 288 GLU A O 1
ATOM 2330 N N . GLU A 1 289 ? 30.871 -18.491 47.963 1.00 58.91 289 GLU A N 1
ATOM 2331 C CA . GLU A 1 289 ? 31.625 -19.739 48.188 1.00 58.91 289 GLU A CA 1
ATOM 2332 C C . GLU A 1 289 ? 33.016 -19.463 48.810 1.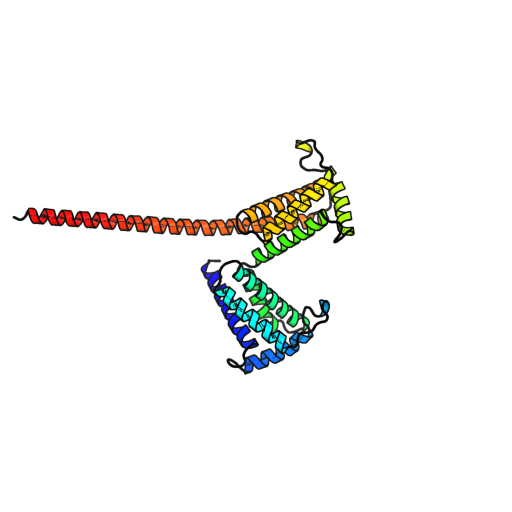00 58.91 289 GLU A C 1
ATOM 2334 O O . GLU A 1 289 ? 33.521 -20.236 49.629 1.00 58.91 289 GLU A O 1
ATOM 2339 N N . SER A 1 290 ? 33.615 -18.307 48.495 1.00 58.53 290 SER A N 1
ATOM 2340 C CA . SER A 1 290 ? 34.912 -17.875 49.036 1.00 58.53 290 SER A CA 1
ATOM 2341 C C . SER A 1 290 ? 34.857 -17.321 50.470 1.00 58.53 290 SER A C 1
ATOM 2343 O O . SER A 1 290 ? 35.860 -17.378 51.198 1.00 58.53 290 SER A O 1
ATOM 2345 N N . GLU A 1 291 ? 33.712 -16.778 50.895 1.00 58.66 291 GLU A N 1
ATOM 2346 C CA . GLU A 1 291 ? 33.495 -16.323 52.274 1.00 58.66 291 GLU A CA 1
ATOM 2347 C C . GLU A 1 291 ? 33.228 -17.503 53.216 1.00 58.66 291 GLU A C 1
ATOM 2349 O O . GLU A 1 291 ? 33.789 -17.548 54.321 1.00 58.66 291 GLU A O 1
ATOM 2354 N N . ASP A 1 292 ? 32.484 -18.508 52.752 1.00 57.97 292 ASP A N 1
ATOM 2355 C CA . ASP A 1 292 ? 32.212 -19.730 53.512 1.00 57.97 292 ASP A CA 1
ATOM 2356 C C . ASP A 1 292 ? 33.489 -20.558 53.770 1.00 57.97 292 ASP A C 1
ATOM 2358 O O . ASP A 1 292 ? 33.719 -21.032 54.892 1.00 57.97 292 ASP A O 1
ATOM 2362 N N . GLU A 1 293 ? 34.400 -20.658 52.793 1.00 57.38 293 GLU A N 1
ATOM 2363 C CA . GLU A 1 293 ? 35.699 -21.329 52.982 1.00 57.38 293 GLU A CA 1
ATOM 2364 C C . GLU A 1 293 ? 36.617 -20.602 53.984 1.00 57.38 293 GLU A C 1
ATOM 2366 O O . GLU A 1 293 ? 37.345 -21.241 54.763 1.00 57.38 293 GLU A O 1
ATOM 2371 N N . LYS A 1 294 ? 36.587 -19.263 54.015 1.00 57.34 294 LYS A N 1
ATOM 2372 C CA . LYS A 1 294 ? 37.377 -18.465 54.970 1.00 57.34 294 LYS A CA 1
ATOM 2373 C C . LYS A 1 294 ? 36.853 -18.587 56.396 1.00 57.34 294 LYS A C 1
ATOM 2375 O O . LYS A 1 294 ? 37.664 -18.700 57.319 1.00 57.34 294 LYS A O 1
ATOM 2380 N N . ASN A 1 295 ? 35.535 -18.612 56.584 1.00 56.78 295 ASN A N 1
ATOM 2381 C CA . ASN A 1 295 ? 34.935 -18.782 57.907 1.00 56.78 295 ASN A CA 1
ATOM 2382 C C . ASN A 1 295 ? 35.197 -20.184 58.481 1.00 56.78 295 ASN A C 1
ATOM 2384 O O . ASN A 1 295 ? 35.598 -20.293 59.640 1.00 56.78 295 ASN A O 1
ATOM 2388 N N . SER A 1 296 ? 35.124 -21.242 57.662 1.00 56.56 296 SER A N 1
ATOM 2389 C CA . SER A 1 296 ? 35.454 -22.612 58.100 1.00 56.56 296 SER A CA 1
ATOM 2390 C C . SER A 1 296 ? 36.940 -22.796 58.465 1.00 56.56 296 SER A C 1
ATOM 2392 O O . SER A 1 296 ? 37.298 -23.584 59.346 1.00 56.56 296 SER A O 1
ATOM 2394 N N . SER A 1 297 ? 37.830 -22.037 57.821 1.00 56.06 297 SER A N 1
ATOM 2395 C CA . SER A 1 297 ? 39.277 -22.090 58.071 1.00 56.06 297 SER A CA 1
ATOM 2396 C C . SER A 1 297 ? 39.708 -21.343 59.340 1.00 56.06 297 SER A C 1
ATOM 2398 O O . SER A 1 297 ? 40.693 -21.729 59.972 1.00 56.06 297 SER A O 1
ATOM 2400 N N . ASN A 1 298 ? 38.986 -20.287 59.728 1.00 54.12 298 ASN A N 1
ATOM 2401 C CA . ASN A 1 298 ? 39.272 -19.523 60.946 1.00 54.12 298 ASN A CA 1
ATOM 2402 C C . ASN A 1 298 ? 38.783 -20.234 62.215 1.00 54.12 298 ASN A C 1
ATOM 2404 O O . ASN A 1 298 ? 39.411 -20.107 63.264 1.00 54.12 298 ASN A O 1
ATOM 2408 N N . GLU A 1 299 ? 37.709 -21.018 62.121 1.00 53.81 299 GLU A N 1
ATOM 2409 C CA . GLU A 1 299 ? 37.167 -21.772 63.257 1.00 53.81 299 GLU A CA 1
ATOM 2410 C C . GLU A 1 299 ? 38.105 -22.918 63.684 1.00 53.81 299 GLU A C 1
ATOM 2412 O O . GLU A 1 299 ? 38.311 -23.147 64.869 1.00 53.81 299 GLU A O 1
ATOM 2417 N N . LYS A 1 300 ? 38.811 -23.547 62.732 1.00 54.06 300 LYS A N 1
ATOM 2418 C CA . LYS A 1 300 ? 39.819 -24.596 63.004 1.00 54.06 300 LYS A CA 1
ATOM 2419 C C . LYS A 1 300 ? 41.144 -24.103 63.594 1.00 54.06 300 LYS A C 1
ATOM 2421 O O . LYS A 1 300 ? 42.008 -24.924 63.886 1.00 54.06 300 LYS A O 1
ATOM 2426 N N . LYS A 1 301 ? 41.356 -22.789 63.707 1.00 53.44 301 LYS A N 1
ATOM 2427 C CA . LYS A 1 301 ? 42.626 -22.207 64.176 1.00 53.44 301 LYS A CA 1
ATOM 2428 C C . LYS A 1 301 ? 42.578 -21.710 65.625 1.00 53.44 301 LYS A C 1
ATOM 2430 O O . LYS A 1 301 ? 43.599 -21.235 66.115 1.00 53.44 301 LYS A O 1
ATOM 2435 N N . ASN A 1 302 ? 41.413 -21.807 66.269 1.00 51.50 302 ASN A N 1
ATOM 2436 C CA . ASN A 1 302 ? 41.154 -21.327 67.629 1.00 51.50 302 ASN A CA 1
ATOM 2437 C C . ASN A 1 302 ? 40.931 -22.453 68.663 1.00 51.50 302 ASN A C 1
ATOM 2439 O O . ASN A 1 302 ? 40.614 -22.136 69.808 1.00 51.50 302 ASN A O 1
ATOM 2443 N N . ASP A 1 303 ? 41.145 -23.716 68.278 1.00 49.50 303 ASP A N 1
ATOM 2444 C CA . ASP A 1 303 ? 41.283 -24.887 69.166 1.00 49.50 303 ASP A CA 1
ATOM 2445 C C . ASP A 1 303 ? 42.753 -25.344 69.220 1.00 49.50 303 ASP A C 1
ATOM 2447 O O . ASP A 1 303 ? 43.208 -25.777 70.305 1.00 49.50 303 ASP A O 1
#